Protein AF-A0A2G8KPZ7-F1 (afdb_monomer_lite)

pLDDT: mean 80.37, std 13.85, range [25.72, 92.62]

Radius of gyration: 23.21 Å; chains: 1; bounding box: 55×44×65 Å

Sequence (222 aa):
MFVSSLVLSRTLAGLSIFERATGAKLNPEKTKGLRLGSWRYRDLPFGASWSDQNIKINGIWFGYDAPCDVTWNERAEVFRADSKPLAPAGFRSWESHVINRFVSPILWYPARCIHSASRPGRLERAIFSFIWSGGTELVKRAVLYQKLEKGGLGVVHLGSKLTFLLFKQLFVAVTDPGLPCSYFVRFWGGLHLRRWVPALFSNREPHSILQTGGACHLLRSD

Foldseek 3Di:
DDPDLVNVVVVVVVVVVVCVVPVDDDDQAPDEAEQDDPRQPPDHPDSHHYDQAWDADPQFIDHDPPRLVVSLVVLLVVCLVVLVVVQPPVDLLVLLCCCVPPVVVVVLVVLLVDANPDDSCSNVVSSVCSSQVNDDDPDDVVQQCDDVVSVHSVRDPVRVVSVVSNVVNLVCLCPPLPDPCVQVSQQVVVVVCCVVCVVQHDPVDRSHFDPDPPDTDDDDDD

Secondary structure (DSSP, 8-state):
----HHHHHHHHHHHHHHHHHH-----TTT-EEE--GGGTT---SSSSEEESS-EEETTEEESSS-HHHHHHHHHHHHHHHHTSSS---S-HHHHHHHIIIIIHHHHHHHHHHS---S-THHHHHHHHHHHTTTS---S-HHHHTS-GGGTS-----HHHHHHHHHHHHHHHHHH-TTSHHHHHHHHHHHHHHTTT-TTT--TTS-S-----TT--------

Organism: Stichopus japonicus (NCBI:txid307972)

Structure (mmCIF, N/CA/C/O backbone):
data_AF-A0A2G8KPZ7-F1
#
_entry.id   AF-A0A2G8KPZ7-F1
#
loop_
_atom_site.group_PDB
_atom_site.id
_atom_site.type_symbol
_atom_site.label_atom_id
_atom_site.label_alt_id
_atom_site.label_comp_id
_atom_site.label_asym_id
_atom_site.label_entity_id
_atom_site.label_seq_id
_atom_site.pdbx_PDB_ins_code
_atom_site.Cartn_x
_atom_site.Cartn_y
_atom_site.Cartn_z
_atom_site.occupancy
_atom_site.B_iso_or_equiv
_atom_site.auth_seq_id
_atom_site.auth_comp_id
_atom_site.auth_asym_id
_atom_site.auth_atom_id
_atom_site.pdbx_PDB_model_num
ATOM 1 N N . MET A 1 1 ? 10.537 -13.847 -19.969 1.00 37.09 1 MET A N 1
ATOM 2 C CA . MET A 1 1 ? 11.046 -12.872 -20.957 1.00 37.09 1 MET A CA 1
ATOM 3 C C . MET A 1 1 ? 12.520 -12.655 -20.654 1.00 37.09 1 MET A C 1
ATOM 5 O O . MET A 1 1 ? 12.845 -12.078 -19.625 1.00 37.09 1 MET A O 1
ATOM 9 N N . PHE A 1 2 ? 13.401 -13.239 -21.463 1.00 33.41 2 PHE A N 1
ATOM 10 C CA . PHE A 1 2 ? 14.848 -13.120 -21.298 1.00 33.41 2 PHE A CA 1
ATOM 11 C C . PHE A 1 2 ? 15.279 -11.770 -21.879 1.00 33.41 2 PHE A C 1
ATOM 13 O O . PHE A 1 2 ? 15.360 -11.617 -23.095 1.00 33.41 2 PHE A O 1
ATOM 20 N N . VAL A 1 3 ? 15.499 -10.764 -21.033 1.00 48.75 3 VAL A N 1
ATOM 21 C CA . VAL A 1 3 ? 16.201 -9.550 -21.470 1.00 48.75 3 VAL A CA 1
ATOM 22 C C . VAL A 1 3 ? 17.626 -9.999 -21.779 1.00 48.75 3 VAL A C 1
ATOM 24 O O . VAL A 1 3 ? 18.321 -10.439 -20.880 1.00 48.75 3 VAL A O 1
ATOM 27 N N . SER A 1 4 ? 18.037 -10.008 -23.045 1.00 56.72 4 SER A N 1
ATOM 28 C CA . SER A 1 4 ? 19.422 -10.322 -23.420 1.00 56.72 4 SER A CA 1
ATOM 29 C C . SER A 1 4 ? 20.342 -9.157 -23.027 1.00 56.72 4 SER A C 1
ATOM 31 O O . SER A 1 4 ? 19.901 -8.006 -23.024 1.00 56.72 4 SER A O 1
ATOM 33 N N . SER A 1 5 ? 21.623 -9.414 -22.739 1.00 59.75 5 SER A N 1
ATOM 34 C CA . SER A 1 5 ? 22.645 -8.372 -22.496 1.00 59.75 5 SER A CA 1
ATOM 35 C C . SER A 1 5 ? 22.702 -7.319 -23.614 1.00 59.75 5 SER A C 1
ATOM 37 O O . SER A 1 5 ? 22.997 -6.154 -23.357 1.00 59.75 5 SER A O 1
ATOM 39 N N . LEU A 1 6 ? 22.316 -7.710 -24.834 1.00 62.22 6 LEU A N 1
ATOM 40 C CA . LEU A 1 6 ? 22.138 -6.849 -26.008 1.00 62.22 6 LEU A CA 1
ATOM 41 C C . LEU A 1 6 ? 21.014 -5.811 -25.875 1.00 62.22 6 LEU A C 1
ATOM 43 O O . LEU A 1 6 ? 21.110 -4.718 -26.427 1.00 62.22 6 LEU A O 1
ATOM 47 N N . VAL A 1 7 ? 19.923 -6.139 -25.181 1.00 69.25 7 VAL A N 1
ATOM 48 C CA . VAL A 1 7 ? 18.812 -5.196 -24.978 1.00 69.25 7 VAL A CA 1
ATOM 49 C C . VAL A 1 7 ? 19.236 -4.114 -23.994 1.00 69.25 7 VAL A C 1
ATOM 51 O O . VAL A 1 7 ? 18.972 -2.941 -24.237 1.00 69.25 7 VAL A O 1
ATOM 54 N N . LEU A 1 8 ? 19.952 -4.505 -22.935 1.00 69.62 8 LEU A N 1
ATOM 55 C CA . LEU A 1 8 ? 20.496 -3.571 -21.955 1.00 69.62 8 LEU A CA 1
ATOM 56 C C . LEU A 1 8 ? 21.517 -2.622 -22.598 1.00 69.62 8 LEU A C 1
ATOM 58 O O . LEU A 1 8 ? 21.441 -1.417 -22.396 1.00 69.62 8 LEU A O 1
ATOM 62 N N . SER A 1 9 ? 22.440 -3.121 -23.423 1.00 67.19 9 SER A N 1
ATOM 63 C CA . SER A 1 9 ? 23.405 -2.243 -24.100 1.00 67.19 9 SER A CA 1
ATOM 64 C C . SER A 1 9 ? 22.736 -1.270 -25.080 1.00 67.19 9 SER A C 1
ATOM 66 O O . SER A 1 9 ? 23.124 -0.103 -25.153 1.00 67.19 9 SER A O 1
ATOM 68 N N . ARG A 1 10 ? 21.687 -1.705 -25.789 1.00 73.94 10 ARG A N 1
ATOM 69 C CA . ARG A 1 10 ? 20.912 -0.847 -26.700 1.00 73.94 10 ARG A CA 1
ATOM 70 C C . ARG A 1 10 ? 20.125 0.246 -25.984 1.00 73.94 10 ARG A C 1
ATOM 72 O O . ARG A 1 10 ? 20.131 1.385 -26.447 1.00 73.94 10 ARG A O 1
ATOM 79 N N . THR A 1 11 ? 19.460 -0.062 -24.872 1.00 75.00 11 THR A N 1
ATOM 80 C CA . THR A 1 11 ? 18.747 0.965 -24.092 1.00 75.00 11 THR A CA 1
ATOM 81 C C . THR A 1 11 ? 19.714 1.994 -23.513 1.00 75.00 11 THR A C 1
ATOM 83 O O . THR A 1 11 ? 19.409 3.185 -23.511 1.00 75.00 11 THR A O 1
ATOM 86 N N . LEU A 1 12 ? 20.910 1.562 -23.107 1.00 72.56 12 LEU A N 1
ATOM 87 C CA . LEU A 1 12 ? 21.970 2.453 -22.629 1.00 72.56 12 LEU A CA 1
ATOM 88 C C . LEU A 1 12 ? 22.518 3.366 -23.736 1.00 72.56 12 LEU A C 1
ATOM 90 O O . LEU A 1 12 ? 22.733 4.552 -23.494 1.00 72.56 12 LEU A O 1
ATOM 94 N N . ALA A 1 13 ? 22.684 2.860 -24.961 1.00 75.62 13 ALA A N 1
ATOM 95 C CA . ALA A 1 13 ? 23.040 3.701 -26.106 1.00 75.62 13 ALA A CA 1
ATOM 96 C C . ALA A 1 13 ? 21.953 4.749 -26.418 1.00 75.62 13 ALA A C 1
ATOM 98 O O . ALA A 1 13 ? 22.262 5.869 -26.813 1.00 75.62 13 ALA A O 1
ATOM 99 N N . GLY A 1 14 ? 20.679 4.417 -26.191 1.00 80.88 14 GLY A N 1
ATOM 100 C CA . GLY A 1 14 ? 19.578 5.376 -26.300 1.00 80.88 14 GLY A CA 1
ATOM 101 C C . GLY A 1 14 ? 19.663 6.514 -25.277 1.00 80.88 14 GLY A C 1
ATOM 102 O O . GLY A 1 14 ? 19.358 7.658 -25.612 1.00 80.88 14 GLY A O 1
ATOM 103 N N . LEU A 1 15 ? 20.123 6.229 -24.054 1.00 81.94 15 LEU A N 1
ATOM 104 C CA . LEU A 1 15 ? 20.281 7.250 -23.014 1.00 81.94 15 LEU A CA 1
ATOM 105 C C . LEU A 1 15 ? 21.328 8.297 -23.393 1.00 81.94 15 LEU A C 1
ATOM 107 O O . LEU A 1 15 ? 21.055 9.480 -23.241 1.00 81.94 15 LEU A O 1
ATOM 111 N N . SER A 1 16 ? 22.475 7.906 -23.952 1.00 81.00 16 SER A N 1
ATOM 112 C CA . SER A 1 16 ? 23.505 8.881 -24.348 1.00 81.00 16 SER A CA 1
ATOM 113 C C . SER A 1 16 ? 23.037 9.802 -25.482 1.00 81.00 16 SER A C 1
ATOM 115 O O . SER A 1 16 ? 23.372 10.987 -25.511 1.00 81.00 16 SER A O 1
ATOM 117 N N . ILE A 1 17 ? 22.213 9.287 -26.400 1.00 85.56 17 ILE A N 1
ATOM 118 C CA . ILE A 1 17 ? 21.561 10.092 -27.442 1.00 85.56 17 ILE A CA 1
ATOM 119 C C . ILE A 1 17 ? 20.577 11.079 -26.805 1.00 85.56 17 ILE A C 1
ATOM 121 O O . ILE A 1 17 ? 20.571 12.256 -27.164 1.00 85.56 17 ILE A O 1
ATOM 125 N N . PHE A 1 18 ? 19.781 10.622 -25.836 1.00 86.12 18 PHE A N 1
ATOM 126 C CA . PHE A 1 18 ? 18.836 11.468 -25.110 1.00 86.12 18 PHE A CA 1
ATOM 127 C C . PHE A 1 18 ? 19.535 12.572 -24.305 1.00 86.12 18 PHE A C 1
ATOM 129 O O . PHE A 1 18 ? 19.107 13.725 -24.357 1.00 86.12 18 PHE A O 1
ATOM 136 N N . GLU A 1 19 ? 20.633 12.254 -23.616 1.00 89.62 19 GLU A N 1
ATOM 137 C CA . GLU A 1 19 ? 21.450 13.233 -22.887 1.00 89.62 19 GLU A CA 1
ATOM 138 C C . GLU A 1 19 ? 21.988 14.316 -23.829 1.00 89.62 19 GLU A C 1
ATOM 140 O O . GLU A 1 19 ? 21.875 15.507 -23.547 1.00 89.62 19 GLU A O 1
ATOM 145 N N . ARG A 1 20 ? 22.499 13.916 -25.001 1.00 88.00 20 ARG A N 1
ATOM 146 C CA . ARG A 1 20 ? 22.988 14.856 -26.022 1.00 88.00 20 ARG A CA 1
ATOM 147 C C . ARG A 1 20 ? 21.881 15.720 -26.620 1.00 88.00 20 ARG A C 1
ATOM 149 O O . ARG A 1 20 ? 22.127 16.884 -26.910 1.00 88.00 20 ARG A O 1
ATOM 156 N N . ALA A 1 21 ? 20.692 15.158 -26.827 1.00 92.12 21 ALA A N 1
ATOM 157 C CA . ALA A 1 21 ? 19.570 15.875 -27.428 1.00 92.12 21 ALA A CA 1
ATOM 158 C C . ALA A 1 21 ? 18.907 16.864 -26.456 1.00 92.12 21 ALA A C 1
ATOM 160 O O . ALA A 1 21 ? 18.448 17.920 -26.876 1.00 92.12 21 ALA A O 1
ATOM 161 N N . THR A 1 22 ? 18.844 16.524 -25.166 1.00 91.50 22 THR A N 1
ATOM 162 C CA . THR A 1 22 ? 18.133 17.320 -24.149 1.00 91.50 22 THR A CA 1
ATOM 163 C C . THR A 1 22 ? 19.048 18.194 -23.295 1.00 91.50 22 THR A C 1
ATOM 165 O O . THR A 1 22 ? 18.563 19.088 -22.606 1.00 91.50 22 THR A O 1
ATOM 168 N N . GLY A 1 23 ? 20.357 17.926 -23.291 1.00 89.88 23 GLY A N 1
ATOM 169 C CA . GLY A 1 23 ? 21.311 18.541 -22.365 1.00 89.88 23 GLY A CA 1
ATOM 170 C C . GLY A 1 23 ? 21.178 18.046 -20.918 1.00 89.88 23 GLY A C 1
ATOM 171 O O . GLY A 1 23 ? 21.908 18.514 -20.044 1.00 89.88 23 GLY A O 1
ATOM 172 N N . ALA A 1 24 ? 20.266 17.108 -20.636 1.00 88.38 24 ALA A N 1
ATOM 173 C CA . ALA A 1 24 ? 20.144 16.484 -19.325 1.00 88.38 24 ALA A CA 1
ATOM 174 C C . ALA A 1 24 ? 21.263 15.454 -19.123 1.00 88.38 24 ALA A C 1
ATOM 176 O O . ALA A 1 24 ? 21.639 14.750 -20.054 1.00 88.38 24 ALA A O 1
ATOM 177 N N . LYS A 1 25 ? 21.772 15.335 -17.893 1.00 85.88 25 LYS A N 1
ATOM 178 C CA . LYS A 1 25 ? 22.791 14.343 -17.530 1.00 85.88 25 LYS A CA 1
ATOM 179 C C . LYS A 1 25 ? 22.266 13.421 -16.443 1.00 85.88 25 LYS A C 1
ATOM 181 O O . LYS A 1 25 ? 21.714 13.881 -15.438 1.00 85.88 25 LYS A O 1
ATOM 186 N N . LEU A 1 26 ? 22.456 12.123 -16.627 1.00 82.44 26 LEU A N 1
ATOM 187 C CA . LEU A 1 26 ? 22.108 11.123 -15.637 1.00 82.44 26 LEU A CA 1
ATOM 188 C C . LEU A 1 26 ? 23.002 11.278 -14.402 1.00 82.44 26 LEU A C 1
ATOM 190 O O . LEU A 1 26 ? 24.223 11.395 -14.498 1.00 82.44 26 LEU A O 1
ATOM 194 N N . ASN A 1 27 ? 22.382 11.283 -13.223 1.00 85.44 27 ASN A N 1
ATOM 195 C CA . ASN A 1 27 ? 23.106 11.316 -11.960 1.00 85.44 27 ASN A CA 1
ATOM 196 C C . ASN A 1 27 ? 23.431 9.868 -11.537 1.00 85.44 27 ASN A C 1
ATOM 198 O O . ASN A 1 27 ? 22.509 9.149 -11.130 1.00 85.44 27 ASN A O 1
ATOM 202 N N . PRO A 1 28 ? 24.699 9.424 -11.611 1.00 77.50 28 PRO A N 1
ATOM 203 C CA . PRO A 1 28 ? 25.069 8.042 -11.311 1.00 77.50 28 PRO A CA 1
ATOM 204 C C . PRO A 1 28 ? 24.868 7.681 -9.834 1.00 77.50 28 PRO A C 1
ATOM 206 O O . PRO A 1 28 ? 24.538 6.539 -9.534 1.00 77.50 28 PRO A O 1
ATOM 209 N N . GLU A 1 29 ? 24.974 8.645 -8.914 1.00 79.94 29 GLU A N 1
ATOM 210 C CA . GLU A 1 29 ? 24.766 8.411 -7.478 1.00 79.94 29 GLU A CA 1
ATOM 211 C C . GLU A 1 29 ? 23.297 8.113 -7.155 1.00 79.94 29 GLU A C 1
ATOM 213 O O . GLU A 1 29 ? 22.981 7.266 -6.317 1.00 79.94 29 GLU A O 1
ATOM 218 N N . LYS A 1 30 ? 22.377 8.802 -7.845 1.00 82.00 30 LYS A N 1
ATOM 219 C CA . LYS A 1 30 ? 20.930 8.565 -7.716 1.00 82.00 30 LYS A CA 1
ATOM 220 C C . LYS A 1 30 ? 20.460 7.363 -8.532 1.00 82.00 30 LYS A C 1
ATOM 222 O O . LYS A 1 30 ? 19.403 6.806 -8.237 1.00 82.00 30 LYS A O 1
ATOM 227 N N . THR A 1 31 ? 21.220 6.972 -9.551 1.00 84.31 31 THR A N 1
ATOM 228 C CA . THR A 1 31 ? 20.852 5.872 -10.439 1.00 84.31 31 THR A CA 1
ATOM 229 C C . THR A 1 31 ? 21.255 4.548 -9.814 1.00 84.31 31 THR A C 1
ATOM 231 O O . THR A 1 31 ? 22.434 4.200 -9.721 1.00 84.31 31 THR A O 1
ATOM 234 N N . LYS A 1 32 ? 20.239 3.800 -9.384 1.00 84.38 32 LYS A N 1
ATOM 235 C CA . LYS A 1 32 ? 20.396 2.462 -8.823 1.00 84.38 32 LYS A CA 1
ATOM 236 C C . LYS A 1 32 ? 19.695 1.442 -9.704 1.00 84.38 32 LYS A C 1
ATOM 238 O O . LYS A 1 32 ? 18.545 1.647 -10.090 1.00 84.38 32 LYS A O 1
ATOM 243 N N . GLY A 1 33 ? 20.376 0.346 -10.002 1.00 86.50 33 GLY A N 1
ATOM 244 C CA . GLY A 1 33 ? 19.799 -0.798 -10.699 1.00 86.50 33 GLY A CA 1
ATOM 245 C C . GLY A 1 33 ? 19.483 -1.927 -9.724 1.00 86.50 33 GLY A C 1
ATOM 246 O O . GLY A 1 33 ? 20.258 -2.179 -8.806 1.00 86.50 33 GLY A O 1
ATOM 247 N N . LEU A 1 34 ? 18.364 -2.624 -9.916 1.00 89.19 34 LEU A N 1
ATOM 248 C CA . LEU A 1 34 ? 18.036 -3.840 -9.167 1.00 89.19 34 LEU A CA 1
ATOM 249 C C . LEU A 1 34 ? 18.304 -5.064 -10.040 1.00 89.19 34 LEU A C 1
ATOM 251 O O . LEU A 1 34 ? 17.729 -5.193 -11.123 1.00 89.19 34 LEU A O 1
ATOM 255 N N . ARG A 1 35 ? 19.151 -5.975 -9.561 1.00 87.19 35 ARG A N 1
ATOM 256 C CA . ARG A 1 35 ? 19.441 -7.236 -10.252 1.00 87.19 35 ARG A CA 1
ATOM 257 C C . ARG A 1 35 ? 18.333 -8.252 -9.971 1.00 87.19 35 ARG A C 1
ATOM 259 O O . ARG A 1 35 ? 18.147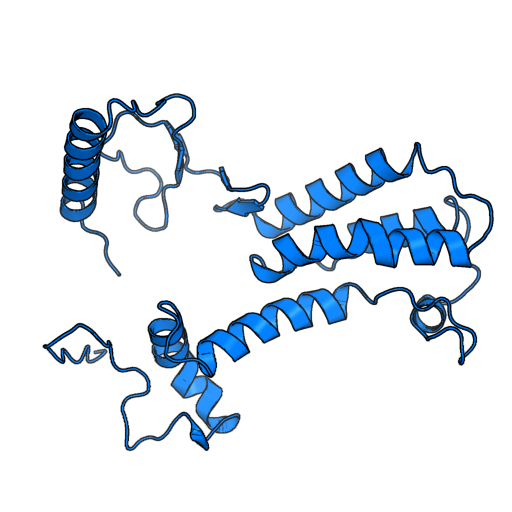 -8.666 -8.831 1.00 87.19 35 ARG A O 1
ATOM 266 N N . LEU A 1 36 ? 17.592 -8.672 -10.998 1.00 87.06 36 LEU A N 1
ATOM 267 C CA . LEU A 1 36 ? 16.445 -9.584 -10.868 1.00 87.06 36 LEU A CA 1
ATOM 268 C C . LEU A 1 36 ? 16.727 -10.989 -11.435 1.00 87.06 36 LEU A C 1
ATOM 270 O O . LEU A 1 36 ? 17.319 -11.139 -12.501 1.00 87.06 36 LEU A O 1
ATOM 274 N N . GLY A 1 37 ? 16.262 -12.033 -10.744 1.00 85.75 37 GLY A N 1
ATOM 275 C CA . GLY A 1 37 ? 16.345 -13.425 -11.194 1.00 85.75 37 GLY A CA 1
ATOM 276 C C . GLY A 1 37 ? 17.783 -13.922 -11.370 1.00 85.75 37 GLY A C 1
ATOM 277 O O . GLY A 1 37 ? 18.629 -13.733 -10.502 1.00 85.75 37 GLY A O 1
ATOM 278 N N . SER A 1 38 ? 18.074 -14.545 -12.515 1.00 84.06 38 SER A N 1
ATOM 279 C CA . SER A 1 38 ? 19.399 -15.105 -12.837 1.00 84.06 38 SER A CA 1
ATOM 280 C C . SER A 1 38 ? 20.511 -14.062 -13.010 1.00 84.06 38 SER A C 1
ATOM 282 O O . SER A 1 38 ? 21.672 -14.432 -13.189 1.00 84.06 38 SER A O 1
ATOM 284 N N . TRP A 1 39 ? 20.157 -12.774 -12.977 1.00 82.38 39 TRP A N 1
ATOM 285 C CA . TRP A 1 39 ? 21.068 -11.634 -13.074 1.00 82.38 39 TRP A CA 1
ATOM 286 C C . TRP A 1 39 ? 21.562 -11.181 -11.701 1.00 82.38 39 TRP A C 1
ATOM 288 O O . TRP A 1 39 ? 22.462 -10.346 -11.618 1.00 82.38 39 TRP A O 1
ATOM 298 N N . ARG A 1 40 ? 20.987 -11.729 -10.624 1.00 84.19 40 ARG A N 1
ATOM 299 C CA . ARG A 1 40 ? 21.492 -11.542 -9.266 1.00 84.19 40 ARG A CA 1
ATOM 300 C C . ARG A 1 40 ? 22.945 -12.003 -9.204 1.00 84.19 40 ARG A C 1
ATOM 302 O O . ARG A 1 40 ? 23.279 -13.045 -9.768 1.00 84.19 40 ARG A O 1
ATOM 309 N N . TYR A 1 41 ? 23.790 -11.213 -8.551 1.00 83.56 41 TYR A N 1
ATOM 310 C CA . TYR A 1 41 ? 25.230 -11.468 -8.422 1.00 83.56 41 TYR A CA 1
ATOM 311 C C . TYR A 1 41 ? 26.035 -11.455 -9.736 1.00 83.56 41 TYR A C 1
ATOM 313 O O . TYR A 1 41 ? 27.207 -11.823 -9.724 1.00 83.56 41 TYR A O 1
ATOM 321 N N . ARG A 1 42 ? 25.448 -11.039 -10.868 1.00 83.00 42 ARG A N 1
ATOM 322 C CA . ARG A 1 42 ? 26.189 -10.862 -12.126 1.00 83.00 42 ARG A CA 1
ATOM 323 C C . ARG A 1 42 ? 26.636 -9.425 -12.297 1.00 83.00 42 ARG A C 1
ATOM 325 O O . ARG A 1 42 ? 25.871 -8.497 -12.035 1.00 83.00 42 ARG A O 1
ATOM 332 N N . ASP A 1 43 ? 27.826 -9.247 -12.850 1.00 80.25 43 ASP A N 1
ATOM 333 C CA . ASP A 1 43 ? 28.259 -7.937 -13.306 1.00 80.25 43 ASP A CA 1
ATOM 334 C C . ASP A 1 43 ? 27.467 -7.521 -14.538 1.00 80.25 43 ASP A C 1
ATOM 336 O O . ASP A 1 43 ? 27.325 -8.267 -15.510 1.00 80.25 43 ASP A O 1
ATOM 340 N N . LEU A 1 44 ? 26.894 -6.323 -14.456 1.00 77.56 44 LEU A N 1
ATOM 341 C CA . LEU A 1 44 ? 26.051 -5.765 -15.496 1.00 77.56 44 LEU A CA 1
ATOM 342 C C . LEU A 1 44 ? 26.756 -4.574 -16.129 1.00 77.56 44 LEU A C 1
ATOM 344 O O . LEU A 1 44 ? 27.339 -3.758 -15.411 1.00 77.56 44 LEU A O 1
ATOM 348 N N . PRO A 1 45 ? 26.699 -4.452 -17.465 1.00 67.31 45 PRO A N 1
ATOM 349 C CA . PRO A 1 45 ? 27.294 -3.321 -18.149 1.00 67.31 45 PRO A CA 1
ATOM 350 C C . PRO A 1 45 ? 26.513 -2.06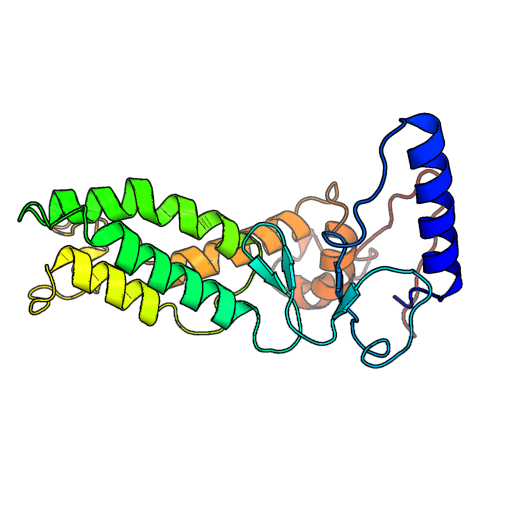2 -17.766 1.00 67.31 45 PRO A C 1
ATOM 352 O O . PRO A 1 45 ? 25.338 -1.986 -18.108 1.00 67.31 45 PRO A O 1
ATOM 355 N N . PHE A 1 46 ? 27.144 -1.141 -17.017 1.00 68.31 46 PHE A N 1
ATOM 356 C CA . PHE A 1 46 ? 26.787 0.275 -16.780 1.00 68.31 46 PHE A CA 1
ATOM 357 C C . PHE A 1 46 ? 27.394 0.750 -15.447 1.00 68.31 46 PHE A C 1
ATOM 359 O O . PHE A 1 46 ? 27.315 0.032 -14.454 1.00 68.31 46 PHE A O 1
ATOM 366 N N . GLY A 1 47 ? 27.929 1.976 -15.396 1.00 66.88 47 GLY A N 1
ATOM 367 C CA . GLY A 1 47 ? 28.516 2.585 -14.189 1.00 66.88 47 GLY A CA 1
ATOM 368 C C . GLY A 1 47 ? 27.508 3.014 -13.110 1.00 66.88 47 GLY A C 1
ATOM 369 O O . GLY A 1 47 ? 27.796 3.932 -12.348 1.00 66.88 47 GLY A O 1
ATOM 370 N N . ALA A 1 48 ? 26.318 2.408 -13.064 1.00 73.50 48 ALA A N 1
ATOM 371 C CA . ALA A 1 48 ? 25.371 2.623 -11.973 1.00 73.50 48 ALA A CA 1
ATOM 372 C C . ALA A 1 48 ? 25.658 1.713 -10.786 1.00 73.50 48 ALA A C 1
ATOM 374 O O . ALA A 1 48 ? 26.239 0.634 -10.911 1.00 73.50 48 ALA A O 1
ATOM 375 N N . SER A 1 49 ? 25.153 2.128 -9.627 1.00 81.38 49 SER A N 1
ATOM 376 C CA . SER A 1 49 ? 25.148 1.279 -8.442 1.00 81.38 49 SER A CA 1
ATOM 377 C C . SER A 1 49 ? 24.108 0.162 -8.597 1.00 81.38 49 SER A C 1
ATOM 379 O O . SER A 1 49 ? 22.898 0.392 -8.585 1.00 81.38 49 SER A O 1
ATOM 381 N N . TRP A 1 50 ? 24.575 -1.070 -8.786 1.00 85.25 50 TRP A N 1
ATOM 382 C CA . TRP A 1 50 ? 23.711 -2.247 -8.855 1.00 85.25 50 TRP A CA 1
ATOM 383 C C . TRP A 1 50 ? 23.514 -2.845 -7.462 1.00 85.25 50 TRP A C 1
ATOM 385 O O . TRP A 1 50 ? 24.478 -3.080 -6.739 1.00 85.25 50 TRP A O 1
ATOM 395 N N . SER A 1 51 ? 22.260 -3.095 -7.094 1.00 85.69 51 SER A N 1
ATOM 396 C CA . SER A 1 51 ? 21.864 -3.680 -5.816 1.00 85.69 51 SER A CA 1
ATOM 397 C C . SER A 1 51 ? 21.323 -5.096 -6.010 1.00 85.69 51 SER A C 1
ATOM 399 O O . SER A 1 51 ? 20.489 -5.342 -6.887 1.00 85.69 51 SER A O 1
ATOM 401 N N . ASP A 1 52 ? 21.770 -6.006 -5.144 1.00 87.69 52 ASP A N 1
ATOM 402 C CA . ASP A 1 52 ? 21.225 -7.360 -4.961 1.00 87.69 52 ASP A CA 1
ATOM 403 C C . ASP A 1 52 ? 20.260 -7.449 -3.752 1.00 87.69 52 ASP A C 1
ATOM 405 O O . ASP A 1 52 ? 19.818 -8.542 -3.377 1.00 87.69 52 ASP A O 1
ATOM 409 N N . GLN A 1 53 ? 19.947 -6.292 -3.157 1.00 89.00 53 GLN A N 1
ATOM 410 C CA . GLN A 1 53 ? 19.032 -6.071 -2.031 1.00 89.00 53 GLN A CA 1
ATOM 411 C C . GLN A 1 53 ? 17.827 -5.226 -2.468 1.00 89.00 53 GLN A C 1
ATOM 413 O O . GLN A 1 53 ? 17.747 -4.771 -3.613 1.00 89.00 53 GLN A O 1
ATOM 418 N N . ASN A 1 54 ? 16.901 -4.964 -1.546 1.00 90.69 54 ASN A N 1
ATOM 419 C CA . ASN A 1 54 ? 15.765 -4.088 -1.818 1.00 90.69 54 ASN A CA 1
ATOM 420 C C . ASN A 1 54 ? 16.185 -2.668 -2.251 1.00 90.69 54 ASN A C 1
ATOM 422 O O . ASN A 1 54 ? 17.078 -2.051 -1.674 1.00 90.69 54 ASN A O 1
ATOM 426 N N . ILE A 1 55 ? 15.469 -2.113 -3.229 1.00 91.25 55 ILE A N 1
ATOM 427 C CA . ILE A 1 55 ? 15.551 -0.708 -3.638 1.00 91.25 55 ILE A CA 1
ATOM 428 C C . ILE A 1 55 ? 14.207 -0.015 -3.429 1.00 91.25 55 ILE A C 1
ATOM 430 O O . ILE A 1 55 ? 13.150 -0.642 -3.510 1.00 91.25 55 ILE A O 1
ATOM 434 N N . LYS A 1 56 ? 14.242 1.292 -3.173 1.00 91.25 56 LYS A N 1
ATOM 435 C CA . LYS A 1 56 ? 13.044 2.106 -2.956 1.00 91.25 56 LYS A CA 1
ATOM 436 C C . LYS A 1 56 ? 12.727 2.916 -4.208 1.00 91.25 56 LYS A C 1
ATOM 438 O O . LYS A 1 56 ? 13.527 3.750 -4.619 1.00 91.25 56 LYS A O 1
ATOM 443 N N . ILE A 1 57 ? 11.549 2.694 -4.785 1.00 91.06 57 ILE A N 1
ATOM 444 C CA . ILE A 1 57 ? 11.042 3.417 -5.957 1.00 91.06 57 ILE A CA 1
ATOM 445 C C . ILE A 1 57 ? 9.730 4.089 -5.555 1.00 91.06 57 ILE A C 1
ATOM 447 O O . ILE A 1 57 ? 8.802 3.422 -5.100 1.00 91.06 57 ILE A O 1
ATOM 451 N N . ASN A 1 58 ? 9.652 5.417 -5.676 1.00 89.00 58 ASN A N 1
ATOM 452 C CA . ASN A 1 58 ? 8.468 6.220 -5.328 1.00 89.00 58 ASN A CA 1
ATOM 453 C C . ASN A 1 58 ? 7.863 5.884 -3.948 1.00 89.00 58 ASN A C 1
ATOM 455 O O . ASN A 1 58 ? 6.645 5.846 -3.771 1.00 89.00 58 ASN A O 1
ATOM 459 N N . GLY A 1 59 ? 8.718 5.609 -2.958 1.00 87.56 59 GLY A N 1
ATOM 460 C CA . GLY A 1 59 ? 8.289 5.307 -1.591 1.00 87.56 59 GLY A CA 1
ATOM 461 C C . GLY A 1 59 ? 7.768 3.883 -1.359 1.00 87.56 59 GLY A C 1
ATOM 462 O O . GLY A 1 59 ? 7.125 3.656 -0.331 1.00 87.56 59 GLY A O 1
ATOM 463 N N . ILE A 1 60 ? 8.023 2.957 -2.285 1.00 91.00 60 ILE A N 1
ATOM 464 C CA . ILE A 1 60 ? 7.704 1.526 -2.187 1.00 91.00 60 ILE A CA 1
ATOM 465 C C . ILE A 1 60 ? 8.996 0.733 -2.384 1.00 91.00 60 ILE A C 1
ATOM 467 O O . ILE A 1 60 ? 9.803 1.069 -3.253 1.00 91.00 60 ILE A O 1
ATOM 471 N N . TRP A 1 61 ? 9.208 -0.297 -1.571 1.00 91.56 61 TRP A N 1
ATOM 472 C CA . TRP A 1 61 ? 10.362 -1.179 -1.709 1.00 91.56 61 TRP A CA 1
ATOM 473 C C . TRP A 1 61 ? 10.102 -2.288 -2.726 1.00 91.56 61 TRP A C 1
ATOM 475 O O . TRP A 1 61 ? 8.992 -2.810 -2.818 1.00 91.56 61 TRP A O 1
ATOM 485 N N . PHE A 1 62 ? 11.147 -2.661 -3.461 1.00 90.88 62 PHE A N 1
ATOM 486 C CA . PHE A 1 62 ? 11.169 -3.742 -4.447 1.00 90.88 62 PHE A CA 1
ATOM 487 C C . PHE A 1 62 ? 12.475 -4.525 -4.311 1.00 90.88 62 PHE A C 1
ATOM 489 O O . PHE A 1 62 ? 13.523 -3.910 -4.137 1.00 90.88 62 PHE A O 1
ATOM 496 N N . GLY A 1 63 ? 12.439 -5.855 -4.411 1.00 90.25 63 GLY A N 1
ATOM 497 C CA . GLY A 1 63 ? 13.632 -6.697 -4.281 1.00 90.25 63 GLY A CA 1
ATOM 498 C C . GLY A 1 63 ? 13.345 -8.051 -3.642 1.00 90.25 63 GLY A C 1
ATOM 499 O O . GLY A 1 63 ? 12.233 -8.568 -3.753 1.00 90.25 63 GLY A O 1
ATOM 500 N N . TYR A 1 64 ? 14.361 -8.626 -3.001 1.00 86.62 64 TYR A N 1
ATOM 501 C CA . TYR A 1 64 ? 14.321 -9.984 -2.450 1.00 86.62 64 TYR A CA 1
ATOM 502 C C . TYR A 1 64 ? 13.988 -10.040 -0.955 1.00 86.62 64 TYR A C 1
ATOM 504 O O . TYR A 1 64 ? 13.389 -11.014 -0.505 1.00 86.62 64 TYR A O 1
ATOM 512 N N . ASP A 1 65 ? 14.324 -9.005 -0.185 1.00 85.81 65 ASP A N 1
ATOM 513 C CA . ASP A 1 65 ? 14.303 -9.033 1.282 1.00 85.81 65 ASP A CA 1
ATOM 514 C C . ASP A 1 65 ? 12.926 -8.614 1.820 1.00 85.81 65 ASP A C 1
ATOM 516 O O . ASP A 1 65 ? 12.780 -7.581 2.472 1.00 85.81 65 ASP A O 1
ATOM 520 N N . ALA A 1 66 ? 11.883 -9.371 1.465 1.00 86.75 66 ALA A N 1
ATOM 521 C CA . ALA A 1 66 ? 10.490 -9.113 1.857 1.00 86.75 66 ALA A CA 1
ATOM 522 C C . ALA A 1 66 ? 10.039 -7.642 1.639 1.00 86.75 66 ALA A C 1
ATOM 524 O O . ALA A 1 66 ? 9.574 -6.974 2.570 1.00 86.75 66 ALA A O 1
ATOM 525 N N . PRO A 1 67 ? 10.130 -7.109 0.404 1.00 87.94 67 PRO A N 1
ATOM 526 C CA . PRO A 1 67 ? 9.892 -5.689 0.108 1.00 87.94 67 PRO A CA 1
ATOM 527 C C . PRO A 1 67 ? 8.510 -5.176 0.546 1.00 87.94 67 PRO A C 1
ATOM 529 O O . PRO A 1 67 ? 8.355 -4.016 0.941 1.00 87.94 67 PRO A O 1
ATOM 532 N N . CYS A 1 68 ? 7.497 -6.045 0.507 1.00 87.62 68 CYS A N 1
ATOM 533 C CA . CYS A 1 68 ? 6.150 -5.707 0.954 1.00 87.62 68 CYS A CA 1
ATOM 534 C C . CYS A 1 68 ? 6.131 -5.388 2.454 1.00 87.62 68 CYS A C 1
ATOM 536 O O . CYS A 1 68 ? 5.617 -4.344 2.854 1.00 87.62 68 CYS A O 1
ATOM 538 N N . ASP A 1 69 ? 6.734 -6.248 3.275 1.00 87.88 69 ASP A N 1
ATOM 539 C CA . ASP A 1 69 ? 6.735 -6.098 4.730 1.00 87.88 69 ASP A CA 1
ATOM 540 C C . ASP A 1 69 ? 7.545 -4.881 5.162 1.00 87.88 69 ASP A C 1
ATOM 542 O O . ASP A 1 69 ? 7.095 -4.120 6.018 1.00 87.88 69 ASP A O 1
ATOM 546 N N . VAL A 1 70 ? 8.698 -4.642 4.529 1.00 89.25 70 VAL A N 1
ATOM 547 C CA . VAL A 1 70 ? 9.505 -3.436 4.771 1.00 89.25 70 VAL A CA 1
ATOM 548 C C . VAL A 1 70 ? 8.687 -2.179 4.470 1.00 89.25 70 VAL A C 1
ATOM 550 O O . VAL A 1 70 ? 8.610 -1.280 5.306 1.00 89.25 70 VAL A O 1
ATOM 553 N N . THR A 1 71 ? 7.993 -2.144 3.327 1.00 90.75 71 THR A N 1
ATOM 554 C CA . THR A 1 71 ? 7.148 -0.999 2.955 1.00 90.75 71 THR A CA 1
ATOM 555 C C . THR A 1 71 ? 6.040 -0.760 3.978 1.00 90.75 71 THR A C 1
ATOM 557 O O . THR A 1 71 ? 5.872 0.365 4.446 1.00 90.75 71 THR A O 1
ATOM 560 N N . TRP A 1 72 ? 5.283 -1.792 4.355 1.00 88.50 72 TRP A N 1
ATOM 561 C CA . TRP A 1 72 ? 4.173 -1.635 5.300 1.00 88.50 72 TRP A CA 1
ATOM 562 C C . TRP A 1 72 ? 4.641 -1.312 6.722 1.00 88.50 72 TRP A C 1
ATOM 564 O O . TRP A 1 72 ? 3.980 -0.535 7.415 1.00 88.50 72 TRP A O 1
ATOM 574 N N . ASN A 1 73 ? 5.790 -1.843 7.146 1.00 88.94 73 ASN A N 1
ATOM 575 C CA . ASN A 1 73 ? 6.401 -1.497 8.426 1.00 88.94 73 ASN A CA 1
ATOM 576 C C . ASN A 1 73 ? 6.846 -0.034 8.461 1.00 88.94 73 ASN A C 1
ATOM 578 O O . ASN A 1 73 ? 6.489 0.666 9.405 1.00 88.94 73 ASN A O 1
ATOM 582 N N . GLU A 1 74 ? 7.532 0.458 7.425 1.00 90.00 74 GLU A N 1
ATOM 583 C CA . GLU A 1 74 ? 7.889 1.879 7.337 1.00 90.00 74 GLU A CA 1
ATOM 584 C C . GLU A 1 74 ? 6.651 2.777 7.403 1.00 90.00 74 GLU A C 1
ATOM 586 O O . GLU A 1 74 ? 6.651 3.777 8.117 1.00 90.00 74 GLU A O 1
ATOM 591 N N . ARG A 1 75 ? 5.562 2.409 6.714 1.00 89.12 75 ARG A N 1
ATOM 592 C CA . ARG A 1 75 ? 4.306 3.175 6.771 1.00 89.12 75 ARG A CA 1
ATOM 593 C C . ARG A 1 75 ? 3.685 3.175 8.165 1.00 89.12 75 ARG A C 1
ATOM 595 O O . ARG A 1 75 ? 3.143 4.198 8.573 1.00 89.12 75 ARG A O 1
ATOM 602 N N . ALA A 1 76 ? 3.767 2.063 8.893 1.00 88.69 76 ALA A N 1
ATOM 603 C CA . ALA A 1 76 ? 3.292 1.994 10.270 1.00 88.69 76 ALA A CA 1
ATOM 604 C C . ALA A 1 76 ? 4.126 2.876 11.212 1.00 88.69 76 ALA A C 1
ATOM 606 O O . ALA A 1 76 ? 3.547 3.539 12.070 1.00 88.69 76 ALA A O 1
ATOM 607 N N . GLU A 1 77 ? 5.452 2.917 11.049 1.00 89.19 77 GLU A N 1
ATOM 608 C CA . GLU A 1 77 ? 6.314 3.778 11.872 1.00 89.19 77 GLU A CA 1
ATOM 609 C C . GLU A 1 77 ? 6.125 5.265 11.551 1.00 89.19 77 GLU A C 1
ATOM 611 O O . GLU A 1 77 ? 5.986 6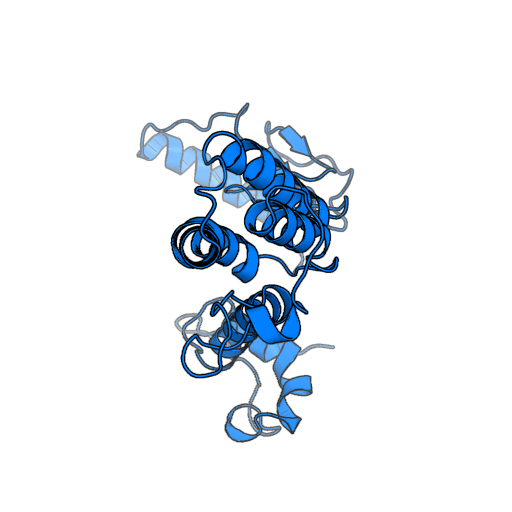.065 12.474 1.00 89.19 77 GLU A O 1
ATOM 616 N N . VAL A 1 78 ? 6.028 5.632 10.266 1.00 88.94 78 VAL A N 1
ATOM 617 C CA . VAL A 1 78 ? 5.709 7.010 9.851 1.00 88.94 78 VAL A CA 1
ATOM 618 C C . VAL A 1 78 ? 4.365 7.437 10.429 1.00 88.94 78 VAL A C 1
ATOM 620 O O . VAL A 1 78 ? 4.279 8.488 11.050 1.00 88.94 78 VAL A O 1
ATOM 623 N N . PHE A 1 79 ? 3.337 6.588 10.329 1.00 88.56 79 PHE A N 1
ATOM 624 C CA . PHE A 1 79 ? 2.040 6.891 10.928 1.00 88.56 79 PHE A CA 1
ATOM 625 C C . PHE A 1 79 ? 2.143 7.122 12.440 1.00 88.56 79 PHE A C 1
ATOM 627 O O . PHE A 1 79 ? 1.593 8.098 12.931 1.00 88.56 79 PHE A O 1
ATOM 634 N N . ARG A 1 80 ? 2.873 6.275 13.180 1.00 86.19 80 ARG A N 1
ATOM 635 C CA . ARG A 1 80 ? 3.072 6.472 14.627 1.00 86.19 80 ARG A CA 1
ATOM 636 C C . ARG A 1 80 ? 3.818 7.759 14.955 1.00 86.19 80 ARG A C 1
ATOM 638 O O . ARG A 1 80 ? 3.566 8.338 16.007 1.00 86.19 80 ARG A O 1
ATOM 645 N N . ALA A 1 81 ? 4.770 8.168 14.121 1.00 86.56 81 ALA A N 1
ATOM 646 C CA . ALA A 1 81 ? 5.496 9.417 14.306 1.00 86.56 81 ALA A CA 1
ATOM 647 C C . ALA A 1 81 ? 4.580 10.620 14.041 1.00 86.56 81 ALA A C 1
ATOM 649 O O . ALA A 1 81 ? 4.445 11.480 14.910 1.00 86.56 81 ALA A O 1
ATOM 650 N N . ASP A 1 82 ? 3.880 10.617 12.907 1.00 85.06 82 ASP A N 1
ATOM 651 C CA . ASP A 1 82 ? 3.005 11.705 12.454 1.00 85.06 82 ASP A CA 1
ATOM 652 C C . ASP A 1 82 ? 1.711 11.811 13.272 1.00 85.06 82 ASP A C 1
ATOM 654 O O . ASP A 1 82 ? 1.087 12.870 13.328 1.00 85.06 82 ASP A O 1
ATOM 658 N N . SER A 1 83 ? 1.295 10.730 13.935 1.00 80.38 83 SER A N 1
ATOM 659 C CA . SER A 1 83 ? 0.127 10.735 14.814 1.00 80.38 83 SER A CA 1
ATOM 660 C C . SER A 1 83 ? 0.413 11.327 16.197 1.00 80.38 83 SER A C 1
ATOM 662 O O . SER A 1 83 ? -0.531 11.677 16.896 1.00 80.38 83 SER A O 1
ATOM 664 N N . LYS A 1 84 ? 1.682 11.430 16.626 1.00 76.44 84 LYS A N 1
ATOM 665 C CA . LYS A 1 84 ? 2.040 11.976 17.954 1.00 76.44 84 LYS A CA 1
ATOM 666 C C . LYS A 1 84 ? 1.674 13.458 18.127 1.00 76.44 84 LYS A C 1
ATOM 668 O O . LYS A 1 84 ? 1.114 13.780 19.171 1.00 76.44 84 LYS A O 1
ATOM 673 N N . PRO A 1 85 ? 1.953 14.358 17.160 1.00 78.12 85 PRO A N 1
ATOM 674 C CA . PRO A 1 85 ? 1.544 15.761 17.250 1.00 78.12 85 PRO A CA 1
ATOM 675 C C . PRO A 1 85 ? 0.024 15.934 17.214 1.00 78.12 85 PRO A C 1
ATOM 677 O O . PRO A 1 85 ? -0.506 16.887 17.773 1.00 78.12 85 PRO A O 1
ATOM 680 N N . LEU A 1 86 ? -0.681 14.997 16.574 1.00 72.44 86 LEU A N 1
ATOM 681 C CA . LEU A 1 86 ? -2.139 14.939 16.517 1.00 72.44 86 LEU A CA 1
ATOM 682 C C . LEU A 1 86 ? -2.697 14.311 17.797 1.00 72.44 86 LEU A C 1
ATOM 684 O O . LEU A 1 86 ? -3.457 13.346 17.723 1.00 72.44 86 LEU A O 1
ATOM 688 N N . ALA A 1 87 ? -2.282 14.823 18.960 1.00 65.38 87 ALA A N 1
ATOM 689 C CA . ALA A 1 87 ? -2.731 14.323 20.253 1.00 65.38 87 ALA A CA 1
ATOM 690 C C . ALA A 1 87 ? -4.255 14.090 20.220 1.00 65.38 87 ALA A C 1
ATOM 692 O O . ALA A 1 87 ? -4.979 14.956 19.714 1.00 65.38 87 ALA A O 1
ATOM 693 N N . PRO A 1 88 ? -4.748 12.927 20.691 1.00 66.81 88 PRO A N 1
ATOM 694 C CA . PRO A 1 88 ? -6.165 12.606 20.607 1.00 66.81 88 PRO A CA 1
ATOM 695 C C . PRO A 1 88 ? -6.979 13.746 21.213 1.00 66.81 88 PRO A C 1
ATOM 697 O O . PRO A 1 88 ? -6.746 14.127 22.359 1.00 66.81 88 PRO A O 1
ATOM 700 N N . ALA A 1 89 ? -7.929 14.279 20.447 1.00 67.81 89 ALA A N 1
ATOM 701 C CA . ALA A 1 89 ? -8.780 15.384 20.884 1.00 67.81 89 ALA A CA 1
ATOM 702 C C . ALA A 1 89 ? -9.741 14.956 22.012 1.00 67.81 89 ALA A C 1
ATOM 704 O O . ALA A 1 89 ? -10.488 15.775 22.540 1.00 67.81 89 ALA A O 1
ATOM 705 N N . GLY A 1 90 ? -9.743 13.663 22.359 1.00 70.38 90 GLY A N 1
ATOM 706 C CA . GLY A 1 90 ? -10.627 13.053 23.346 1.00 70.38 90 GLY A CA 1
ATOM 707 C C . GLY A 1 90 ? -11.972 12.647 22.747 1.00 70.38 90 GLY A C 1
ATOM 708 O O . GLY A 1 90 ? -12.829 12.136 23.466 1.00 70.38 90 GLY A O 1
ATOM 709 N N . PHE A 1 91 ? -12.158 12.832 21.436 1.00 79.75 91 PHE A N 1
ATOM 710 C CA . PHE A 1 91 ? -13.420 12.594 20.751 1.00 79.75 91 PHE A CA 1
ATOM 711 C C . PHE A 1 91 ? -13.265 11.542 19.652 1.00 79.75 91 PHE A C 1
ATOM 713 O O . PHE A 1 91 ? -12.802 11.818 18.544 1.00 79.75 91 PHE A O 1
ATOM 720 N N . ARG A 1 92 ? -13.758 10.331 19.938 1.00 83.50 92 ARG A N 1
ATOM 721 C CA . ARG A 1 92 ? -13.564 9.130 19.100 1.00 83.50 92 ARG A CA 1
ATOM 722 C C . ARG A 1 92 ? -14.016 9.296 17.657 1.00 83.50 92 ARG A C 1
ATOM 724 O O . ARG A 1 92 ? -13.380 8.769 16.744 1.00 83.50 92 ARG A O 1
ATOM 731 N N . SER A 1 93 ? -15.086 10.054 17.438 1.00 84.31 93 SER A N 1
ATOM 732 C CA . SER A 1 93 ? -15.553 10.346 16.086 1.00 84.31 93 SER A CA 1
ATOM 733 C C . SER A 1 93 ? -14.552 11.229 15.327 1.00 84.31 93 SER A C 1
ATOM 735 O O . SER A 1 93 ? -14.181 10.873 14.208 1.00 84.31 93 SER A O 1
ATOM 737 N N . TRP A 1 94 ? -13.977 12.267 15.946 1.00 85.75 94 TRP A N 1
ATOM 738 C CA . TRP A 1 94 ? -12.899 13.057 15.331 1.00 85.75 94 TRP A CA 1
ATOM 739 C C . TRP A 1 94 ? -11.696 12.185 14.961 1.00 85.75 94 TRP A C 1
ATOM 741 O O . TRP A 1 94 ? -11.247 12.219 13.815 1.00 85.75 94 TRP A O 1
ATOM 751 N N . GLU A 1 95 ? -11.219 11.344 15.882 1.00 88.00 95 GLU A N 1
ATOM 752 C CA . GLU A 1 95 ? -10.069 10.473 15.610 1.00 88.00 95 GLU A CA 1
ATOM 753 C C . GLU A 1 95 ? -10.340 9.514 14.435 1.00 88.00 95 GLU A C 1
ATOM 755 O O . GLU A 1 95 ? -9.499 9.355 13.543 1.00 88.00 95 GLU A O 1
ATOM 760 N N . SER A 1 96 ? -11.544 8.936 14.368 1.00 88.31 96 SER A N 1
ATOM 761 C CA . SER A 1 96 ? -11.961 8.093 13.239 1.00 88.31 96 SER A CA 1
ATOM 762 C C . SER A 1 96 ? -12.026 8.862 11.911 1.00 88.31 96 SER A C 1
ATOM 764 O O . SER A 1 96 ? -11.589 8.354 10.872 1.00 88.31 96 SER A O 1
ATOM 766 N N . HIS A 1 97 ? -12.488 10.116 11.938 1.00 88.38 97 HIS A N 1
ATOM 767 C CA . HIS A 1 97 ? -12.515 10.989 10.769 1.00 88.38 97 HIS A CA 1
ATOM 768 C C . HIS A 1 97 ? -11.108 11.333 10.283 1.00 88.38 97 HIS A C 1
ATOM 770 O O . HIS A 1 97 ? -10.867 11.283 9.074 1.00 88.38 97 HIS A O 1
ATOM 776 N N . VAL A 1 98 ? -10.166 11.604 11.190 1.00 88.81 98 VAL A N 1
ATOM 777 C CA . VAL A 1 98 ? -8.762 11.865 10.841 1.00 88.81 98 VAL A CA 1
ATOM 778 C C . VAL A 1 98 ? -8.156 10.666 10.110 1.00 88.81 98 VAL A C 1
ATOM 780 O O . VAL A 1 98 ? -7.560 10.819 9.039 1.00 88.81 98 VAL A O 1
ATOM 783 N N . ILE A 1 99 ? -8.375 9.456 10.624 1.00 89.19 99 ILE A N 1
ATOM 784 C CA . ILE A 1 99 ? -7.889 8.223 9.991 1.00 89.19 99 ILE A CA 1
ATOM 785 C C . ILE A 1 99 ? -8.495 8.037 8.600 1.00 89.19 99 ILE A C 1
ATOM 787 O O . ILE A 1 99 ? -7.785 7.752 7.631 1.00 89.19 99 ILE A O 1
ATOM 791 N N . ASN A 1 100 ? -9.807 8.199 8.477 1.00 91.06 100 ASN A N 1
ATOM 792 C CA . ASN A 1 100 ? -10.496 7.989 7.210 1.00 91.06 100 ASN A CA 1
ATOM 793 C C . ASN A 1 100 ? -10.135 9.055 6.165 1.00 91.06 100 ASN A C 1
ATOM 795 O O . ASN A 1 100 ? -10.056 8.742 4.975 1.00 91.06 100 ASN A O 1
ATOM 799 N N . ARG A 1 101 ? -9.910 10.304 6.588 1.00 89.38 101 ARG A N 1
ATOM 800 C CA . ARG A 1 101 ? -9.691 11.434 5.678 1.00 89.38 101 ARG A CA 1
ATOM 801 C C . ARG A 1 101 ? -8.230 11.660 5.315 1.00 89.38 101 ARG A C 1
ATOM 803 O O . ARG A 1 101 ? -7.970 12.014 4.170 1.00 89.38 101 ARG A O 1
ATOM 810 N N . PHE A 1 102 ? -7.301 11.465 6.247 1.00 86.19 102 PHE A N 1
ATOM 811 C CA . PHE A 1 102 ? -5.888 11.802 6.042 1.00 86.19 102 PHE A CA 1
ATOM 812 C C . PHE A 1 102 ? -5.004 10.567 5.916 1.00 86.19 102 PHE A C 1
ATOM 814 O O . PHE A 1 102 ? -4.204 10.474 4.990 1.00 86.19 102 PHE A O 1
ATOM 821 N N . VAL A 1 103 ? -5.183 9.582 6.794 1.00 86.75 103 VAL A N 1
ATOM 822 C CA . VAL A 1 103 ? -4.304 8.401 6.832 1.00 86.75 103 VAL A CA 1
ATOM 823 C C . VAL A 1 103 ? -4.643 7.443 5.695 1.00 86.75 103 VAL A C 1
ATOM 825 O O . VAL A 1 103 ? -3.779 7.020 4.929 1.00 86.75 103 VAL A O 1
ATOM 828 N N . SER A 1 104 ? -5.926 7.127 5.550 1.00 88.06 104 SER A N 1
ATOM 829 C CA . SER A 1 104 ? -6.420 6.136 4.596 1.00 88.06 104 SER A CA 1
ATOM 830 C C . SER A 1 104 ? -6.006 6.427 3.142 1.00 88.06 104 SER A C 1
ATOM 832 O O . SER A 1 104 ? -5.480 5.517 2.500 1.00 88.06 104 SER A O 1
ATOM 834 N N . PRO A 1 105 ? -6.145 7.659 2.602 1.00 87.81 105 PRO A N 1
ATOM 835 C CA . PRO A 1 105 ? -5.711 7.965 1.235 1.00 87.81 105 PRO A CA 1
ATOM 836 C C . PRO A 1 105 ? -4.235 7.679 0.958 1.00 87.81 105 PRO A C 1
ATOM 838 O O . PRO A 1 105 ? -3.907 7.171 -0.116 1.00 87.81 105 PRO A O 1
ATOM 841 N N . ILE A 1 106 ? -3.359 7.940 1.931 1.00 88.00 106 ILE A N 1
ATOM 842 C CA . ILE A 1 106 ? -1.913 7.705 1.813 1.00 88.00 106 ILE A CA 1
ATOM 843 C C . ILE A 1 106 ? -1.623 6.204 1.669 1.00 88.00 106 ILE A C 1
ATOM 845 O O . ILE A 1 106 ? -0.726 5.812 0.924 1.00 88.00 106 ILE A O 1
ATOM 849 N N . LEU A 1 107 ? -2.414 5.353 2.329 1.00 88.69 107 LEU A N 1
ATOM 850 C CA . LEU A 1 107 ? -2.280 3.894 2.274 1.00 88.69 107 LEU A CA 1
ATOM 851 C C . LEU A 1 107 ? -2.802 3.295 0.962 1.00 88.69 107 LEU A C 1
ATOM 853 O O . LEU A 1 107 ? -2.357 2.220 0.562 1.00 88.69 107 LEU A O 1
ATOM 857 N N . TRP A 1 108 ? -3.713 3.973 0.258 1.00 90.56 108 TRP A N 1
ATOM 858 C CA . TRP A 1 108 ? -4.288 3.460 -0.992 1.00 90.56 108 TRP A CA 1
ATOM 859 C C . TRP A 1 108 ? -3.312 3.447 -2.160 1.00 90.56 108 TRP A C 1
ATOM 861 O O . TRP A 1 108 ? -3.494 2.642 -3.073 1.00 90.56 108 TRP A O 1
ATOM 871 N N . TYR A 1 109 ? -2.293 4.305 -2.144 1.00 90.00 109 TYR A N 1
ATOM 872 C CA . TYR A 1 109 ? -1.237 4.287 -3.152 1.00 90.00 109 TYR A CA 1
ATOM 873 C C . TYR A 1 109 ? -0.408 2.987 -3.100 1.00 90.00 109 TYR A C 1
ATOM 875 O O . TYR A 1 109 ? -0.473 2.224 -4.065 1.00 90.00 109 TYR A O 1
ATOM 883 N N . PRO A 1 110 ? 0.286 2.645 -1.991 1.00 88.69 110 PRO A N 1
ATOM 884 C CA . PRO A 1 110 ? 1.060 1.406 -1.920 1.00 88.69 110 PRO A CA 1
ATOM 885 C C . PRO A 1 110 ? 0.180 0.155 -2.029 1.00 88.69 110 PRO A C 1
ATOM 887 O O . PRO A 1 110 ? 0.602 -0.827 -2.634 1.00 88.69 110 PRO A O 1
ATOM 890 N N . ALA A 1 111 ? -1.068 0.209 -1.546 1.00 89.06 111 ALA A N 1
ATOM 891 C CA . ALA A 1 111 ? -2.032 -0.891 -1.648 1.00 89.06 111 ALA A CA 1
ATOM 892 C C . ALA A 1 111 ? -2.344 -1.341 -3.081 1.00 89.06 111 ALA A C 1
ATOM 894 O O . ALA A 1 111 ? -2.742 -2.483 -3.297 1.00 89.06 111 ALA A O 1
ATOM 895 N N . ARG A 1 112 ? -2.217 -0.437 -4.060 1.00 87.69 112 ARG A N 1
ATOM 896 C CA . ARG A 1 112 ? -2.440 -0.759 -5.477 1.00 87.69 112 ARG A CA 1
ATOM 897 C C . ARG A 1 112 ? -1.228 -1.418 -6.128 1.00 87.69 112 ARG A C 1
ATOM 899 O O . ARG A 1 112 ? -1.387 -2.029 -7.177 1.00 87.69 112 ARG A O 1
ATOM 906 N N . CYS A 1 113 ? -0.041 -1.249 -5.551 1.00 84.75 113 CYS A N 1
ATOM 907 C CA . CYS A 1 113 ? 1.221 -1.680 -6.145 1.00 84.75 113 CYS A CA 1
ATOM 908 C C . CYS A 1 113 ? 1.726 -2.993 -5.549 1.00 84.75 113 CYS A C 1
ATOM 910 O O . CYS A 1 113 ? 2.241 -3.833 -6.279 1.00 84.75 113 CYS A O 1
ATOM 912 N N . ILE A 1 114 ? 1.600 -3.161 -4.231 1.00 84.12 114 ILE A N 1
ATOM 913 C CA . ILE A 1 114 ? 2.138 -4.313 -3.507 1.00 84.12 114 ILE A CA 1
ATOM 914 C C . ILE A 1 114 ? 1.056 -4.977 -2.663 1.00 84.12 114 ILE A C 1
ATOM 916 O O . ILE A 1 114 ? 0.223 -4.320 -2.037 1.00 84.12 114 ILE A O 1
ATOM 920 N N . HIS A 1 115 ? 1.088 -6.307 -2.624 1.00 79.19 115 HIS A N 1
ATOM 921 C CA . HIS A 1 115 ? 0.229 -7.066 -1.730 1.00 79.19 115 HIS A CA 1
ATOM 922 C C . HIS A 1 115 ? 0.646 -6.824 -0.271 1.00 79.19 115 HIS A C 1
ATOM 924 O O . HIS A 1 115 ? 1.832 -6.782 0.058 1.00 79.19 115 HIS A O 1
ATOM 930 N N . SER A 1 116 ? -0.329 -6.701 0.629 1.00 68.38 116 SER A N 1
ATOM 931 C CA . SER A 1 116 ? -0.073 -6.776 2.071 1.00 68.38 116 SER A CA 1
ATOM 932 C C . SER A 1 116 ? 0.116 -8.250 2.440 1.00 68.38 116 SER A C 1
ATOM 934 O O . SER A 1 116 ? -0.816 -8.902 2.899 1.00 68.38 116 SER A O 1
ATOM 936 N N . ALA A 1 117 ? 1.300 -8.804 2.150 1.00 54.69 117 ALA A N 1
ATOM 937 C CA . ALA A 1 117 ? 1.632 -10.208 2.419 1.00 54.69 117 ALA A CA 1
ATOM 938 C C . ALA A 1 117 ? 1.543 -10.550 3.913 1.00 54.69 117 ALA A C 1
ATOM 940 O O . ALA A 1 117 ? 1.002 -11.593 4.278 1.00 54.69 117 ALA A O 1
ATOM 941 N N . SER A 1 118 ? 1.979 -9.633 4.776 1.00 55.50 118 SER A N 1
ATOM 942 C CA . SER A 1 118 ? 1.704 -9.672 6.206 1.00 55.50 118 SER A CA 1
ATOM 943 C C . SER A 1 118 ? 0.394 -8.952 6.526 1.00 55.50 118 SER A C 1
ATOM 945 O O . SER A 1 118 ? 0.044 -7.919 5.946 1.00 55.50 118 SER A O 1
ATOM 947 N N . ARG A 1 119 ? -0.362 -9.525 7.470 1.00 59.69 119 ARG A N 1
ATOM 948 C CA . ARG A 1 119 ? -1.577 -8.926 8.036 1.00 59.69 119 ARG A CA 1
ATOM 949 C C . ARG A 1 119 ? -1.274 -7.460 8.378 1.00 59.69 119 ARG A C 1
ATOM 951 O O . ARG A 1 119 ? -0.276 -7.229 9.066 1.00 59.69 119 ARG A O 1
ATOM 958 N N . PRO A 1 120 ? -2.140 -6.486 8.045 1.00 65.69 120 PRO A N 1
ATOM 959 C CA . PRO A 1 120 ? -1.941 -5.076 8.397 1.00 65.69 120 PRO A CA 1
ATOM 960 C C . PRO A 1 120 ? -1.935 -4.822 9.916 1.00 65.69 120 PRO A C 1
ATOM 962 O O . PRO A 1 120 ? -1.969 -3.679 10.347 1.00 65.69 120 PRO A O 1
ATOM 965 N N . GLY A 1 121 ? -1.851 -5.858 10.755 1.00 77.62 121 GLY A N 1
ATOM 966 C CA . GLY A 1 121 ? -1.982 -5.809 12.200 1.00 77.62 121 GLY A CA 1
ATOM 967 C C . GLY A 1 121 ? -1.021 -4.850 12.897 1.00 77.62 121 GLY A C 1
ATOM 968 O O . GLY A 1 121 ? -1.353 -4.376 13.973 1.00 77.62 121 GLY A O 1
ATOM 969 N N . ARG A 1 122 ? 0.158 -4.518 12.349 1.00 85.19 122 ARG A N 1
ATOM 970 C CA . ARG A 1 122 ? 1.010 -3.456 12.935 1.00 85.19 122 ARG A CA 1
ATOM 971 C C . ARG A 1 122 ? 0.423 -2.059 12.722 1.00 85.19 122 ARG A C 1
ATOM 973 O O . ARG A 1 122 ? 0.355 -1.291 13.679 1.00 85.19 122 ARG A O 1
ATOM 980 N N . LEU A 1 123 ? -0.012 -1.769 11.501 1.00 87.88 123 LEU A N 1
ATOM 981 C CA . LEU A 1 123 ? -0.645 -0.508 11.129 1.00 87.88 123 LEU A CA 1
ATOM 982 C C . LEU A 1 123 ? -2.032 -0.377 11.767 1.00 87.88 123 LEU A C 1
ATOM 984 O O . LEU A 1 123 ? -2.351 0.643 12.357 1.00 87.88 123 LEU A O 1
ATOM 988 N N . GLU A 1 124 ? -2.820 -1.445 11.731 1.00 88.81 124 GLU A N 1
ATOM 989 C CA . GLU A 1 124 ? -4.137 -1.517 12.352 1.00 88.81 124 GLU A CA 1
ATOM 990 C C . GLU A 1 124 ? -4.049 -1.336 13.874 1.00 88.81 124 GLU A C 1
ATOM 992 O O . GLU A 1 124 ? -4.798 -0.544 14.437 1.00 88.81 124 GLU A O 1
ATOM 997 N N . ARG A 1 125 ? -3.079 -1.978 14.546 1.00 89.12 125 ARG A N 1
ATOM 998 C CA . ARG A 1 125 ? -2.809 -1.716 15.972 1.00 89.12 125 ARG A CA 1
ATOM 999 C C . ARG A 1 125 ? -2.425 -0.265 16.225 1.00 89.12 125 ARG A C 1
ATOM 1001 O O . ARG A 1 125 ? -2.885 0.297 17.206 1.00 89.12 125 ARG A O 1
ATOM 1008 N N . ALA A 1 126 ? -1.601 0.339 15.369 1.00 89.00 126 ALA A N 1
ATOM 1009 C CA . ALA A 1 126 ? -1.241 1.745 15.521 1.00 89.00 126 ALA A CA 1
ATOM 1010 C C . ALA A 1 126 ? -2.474 2.654 15.386 1.00 89.00 126 ALA A C 1
ATOM 1012 O O . ALA A 1 126 ? -2.651 3.559 16.192 1.00 89.00 126 ALA A O 1
ATOM 1013 N N . ILE A 1 127 ? -3.353 2.378 14.420 1.00 89.56 127 ILE A N 1
ATOM 1014 C CA . ILE A 1 127 ? -4.601 3.121 14.203 1.00 89.56 127 ILE A CA 1
ATOM 1015 C C . ILE A 1 127 ? -5.536 3.002 15.408 1.00 89.56 127 ILE A C 1
ATOM 1017 O O . ILE A 1 127 ? -6.038 4.012 15.889 1.00 89.56 127 ILE A O 1
ATOM 1021 N N . PHE A 1 128 ? -5.754 1.795 15.935 1.00 90.19 128 PHE A N 1
ATOM 1022 C CA . PHE A 1 128 ? -6.597 1.636 17.123 1.00 90.19 128 PHE A CA 1
ATOM 1023 C C . PHE A 1 128 ? -5.945 2.224 18.373 1.00 90.19 128 PHE A C 1
ATOM 1025 O O . PHE A 1 128 ? -6.630 2.875 19.154 1.00 90.19 128 PHE A O 1
ATOM 1032 N N . SER A 1 129 ? -4.625 2.100 18.520 1.00 89.38 129 SER A N 1
ATOM 1033 C CA . SER A 1 129 ? -3.886 2.795 19.575 1.00 89.38 129 SER A CA 1
ATOM 1034 C C . SER A 1 129 ? -4.052 4.312 19.476 1.00 89.38 129 SER A C 1
ATOM 1036 O O . SER A 1 129 ? -4.125 4.967 20.507 1.00 89.38 129 SER A O 1
ATOM 1038 N N . PHE A 1 130 ? -4.133 4.879 18.272 1.00 89.12 130 PHE A N 1
ATOM 1039 C CA . PHE A 1 130 ? -4.408 6.302 18.077 1.00 89.12 130 PHE A CA 1
ATOM 1040 C C . PHE A 1 130 ? -5.839 6.670 18.499 1.00 89.12 130 PHE A C 1
ATOM 1042 O O . PHE A 1 130 ? -6.013 7.588 19.296 1.00 89.12 130 PHE A O 1
ATOM 1049 N N . ILE A 1 131 ? -6.849 5.910 18.052 1.00 89.31 131 ILE A N 1
ATOM 1050 C CA . ILE A 1 131 ? -8.261 6.131 18.428 1.00 89.31 131 ILE A CA 1
ATOM 1051 C C . ILE A 1 131 ? -8.447 6.069 19.945 1.00 89.31 131 ILE A C 1
ATOM 1053 O O . ILE A 1 131 ? -9.180 6.873 20.506 1.00 89.31 131 ILE A O 1
ATOM 1057 N N . TRP A 1 132 ? -7.805 5.108 20.610 1.00 88.81 132 TRP A N 1
ATOM 1058 C CA . TRP A 1 132 ? -7.963 4.874 22.046 1.00 88.81 132 TRP A CA 1
ATOM 1059 C C . TRP A 1 132 ? -6.937 5.604 22.909 1.00 88.81 132 TRP A C 1
ATOM 1061 O O . TRP A 1 132 ? -6.882 5.362 24.113 1.00 88.81 132 TRP A O 1
ATOM 1071 N N . SER A 1 133 ? -6.131 6.497 22.329 1.00 86.69 133 SER A N 1
ATOM 1072 C CA . SER A 1 133 ? -5.094 7.237 23.060 1.00 86.69 133 SER A CA 1
ATOM 1073 C C . SER A 1 133 ? -4.099 6.322 23.799 1.00 86.69 133 SER A C 1
ATOM 1075 O O . SER A 1 133 ? -3.613 6.661 24.872 1.00 86.69 133 SER A O 1
ATOM 1077 N N . GLY A 1 134 ? -3.835 5.130 23.257 1.00 83.44 134 GLY A N 1
ATOM 1078 C CA . GLY A 1 134 ? -3.010 4.086 23.876 1.00 83.44 134 GLY A CA 1
ATOM 1079 C C . GLY A 1 134 ? -3.690 3.305 25.009 1.00 83.44 134 GLY A C 1
ATOM 1080 O O . GLY A 1 134 ? -3.071 2.402 25.565 1.00 83.44 134 GLY A O 1
ATOM 1081 N N . GLY A 1 135 ? -4.940 3.628 25.347 1.00 85.06 135 GLY A N 1
ATOM 1082 C CA . GLY A 1 135 ? -5.726 2.939 26.367 1.00 85.06 135 GLY A CA 1
ATOM 1083 C C . GLY A 1 135 ? -6.419 1.666 25.871 1.00 85.06 135 GLY A C 1
ATOM 1084 O O . GLY A 1 135 ? -6.241 1.217 24.737 1.00 85.06 135 GLY A O 1
ATOM 1085 N N . THR A 1 136 ? -7.246 1.087 26.743 1.00 86.25 136 THR A N 1
ATOM 1086 C CA . THR A 1 136 ? -8.008 -0.139 26.470 1.00 86.25 136 THR A CA 1
ATOM 1087 C C . THR A 1 136 ? -9.093 0.087 25.413 1.00 86.25 136 THR A C 1
ATOM 1089 O O . THR A 1 136 ? -9.870 1.039 25.498 1.00 86.25 136 THR A O 1
ATOM 1092 N N . GLU A 1 137 ? -9.193 -0.824 24.440 1.00 88.81 137 GLU A N 1
ATOM 1093 C CA . GLU A 1 137 ? -10.265 -0.821 23.438 1.00 88.81 137 GLU A CA 1
ATOM 1094 C C . GLU A 1 137 ? -11.606 -1.190 24.104 1.00 88.81 137 GLU A C 1
ATOM 1096 O O . GLU A 1 137 ? -11.893 -2.364 24.331 1.00 88.81 137 GLU A O 1
ATOM 1101 N N . LEU A 1 138 ? -12.440 -0.194 24.428 1.00 87.44 138 LEU A N 1
ATOM 1102 C CA . LEU A 1 138 ? -13.729 -0.425 25.109 1.00 87.44 138 LEU A CA 1
ATOM 1103 C C . LEU A 1 138 ? -14.801 -1.024 24.187 1.00 87.44 138 LEU A C 1
ATOM 1105 O O . LEU A 1 138 ? -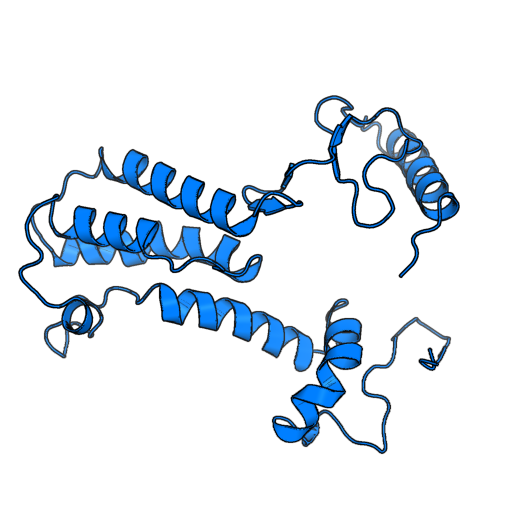15.775 -1.613 24.648 1.00 87.44 138 LEU A O 1
ATOM 1109 N N . VAL A 1 139 ? -14.637 -0.856 22.874 1.00 89.25 139 VAL A N 1
ATOM 1110 C CA . VAL A 1 139 ? -15.595 -1.293 21.856 1.00 89.25 139 VAL A CA 1
ATOM 1111 C C . VAL A 1 139 ? -14.911 -2.262 20.904 1.00 89.25 139 VAL A C 1
ATOM 1113 O O . VAL A 1 139 ? -13.806 -2.010 20.423 1.00 89.25 139 VAL A O 1
ATOM 1116 N N . LYS A 1 140 ? -15.597 -3.363 20.578 1.00 90.69 140 LYS A N 1
ATOM 1117 C CA . LYS A 1 140 ? -15.116 -4.341 19.595 1.00 90.69 140 LYS A CA 1
ATOM 1118 C C . LYS A 1 140 ? -14.852 -3.656 18.250 1.00 90.69 140 LYS A C 1
ATOM 1120 O O . LYS A 1 140 ? -15.724 -2.971 17.719 1.00 90.69 140 LYS A O 1
ATOM 1125 N N . ARG A 1 141 ? -13.703 -3.942 17.628 1.00 90.75 141 ARG A N 1
ATOM 1126 C CA . ARG A 1 141 ? -13.316 -3.401 16.307 1.00 90.75 141 ARG A CA 1
ATOM 1127 C C . ARG A 1 141 ? -14.383 -3.588 15.227 1.00 90.75 141 ARG A C 1
ATOM 1129 O O . ARG A 1 141 ? -14.626 -2.678 14.446 1.00 90.75 141 ARG A O 1
ATOM 1136 N N . ALA A 1 142 ? -15.076 -4.729 15.242 1.00 91.00 142 ALA A N 1
ATOM 1137 C CA . ALA A 1 142 ? -16.176 -5.022 14.323 1.00 91.00 142 ALA A CA 1
ATOM 1138 C C . ALA A 1 142 ? -17.309 -3.978 14.369 1.00 91.00 142 ALA A C 1
ATOM 1140 O O . ALA A 1 142 ? -17.911 -3.697 13.338 1.00 91.00 142 ALA A O 1
ATOM 1141 N N . VAL A 1 143 ? -17.576 -3.393 15.542 1.00 91.94 143 VAL A N 1
ATOM 1142 C CA . VAL A 1 143 ? -18.569 -2.322 15.725 1.00 91.94 143 VAL A CA 1
ATOM 1143 C C . VAL A 1 143 ? -18.015 -0.990 15.217 1.00 91.94 143 VAL A C 1
ATOM 1145 O O . VAL A 1 143 ? -18.722 -0.253 14.541 1.00 91.94 143 VAL A O 1
ATOM 1148 N N . LEU A 1 144 ? -16.727 -0.708 15.446 1.00 91.25 144 LEU A N 1
ATOM 1149 C CA . LEU A 1 144 ? -16.077 0.525 14.978 1.00 91.25 144 LEU A CA 1
ATOM 1150 C C . LEU A 1 144 ? -16.084 0.664 13.447 1.00 91.25 144 LEU A C 1
ATOM 1152 O O . LEU A 1 144 ? -16.159 1.783 12.940 1.00 91.25 144 LEU A O 1
ATOM 1156 N N . TYR A 1 145 ? -16.053 -0.453 12.716 1.00 92.38 145 TYR A N 1
ATOM 1157 C CA . TYR A 1 145 ? -16.164 -0.459 11.253 1.00 92.38 145 TYR A CA 1
ATOM 1158 C C . TYR A 1 145 ? -17.576 -0.168 10.729 1.00 92.38 145 TYR A C 1
ATOM 1160 O O . TYR A 1 145 ? -17.739 0.153 9.550 1.00 92.38 145 TYR A O 1
ATOM 1168 N N . GLN A 1 146 ? -18.612 -0.311 11.559 1.00 92.62 146 GLN A N 1
ATOM 1169 C CA . GLN A 1 146 ? -19.982 -0.023 11.140 1.00 92.62 146 GLN A CA 1
ATOM 1170 C C . GLN A 1 146 ? -20.172 1.480 10.952 1.00 92.62 146 GLN A C 1
ATOM 1172 O O . GLN A 1 146 ? -19.481 2.285 11.566 1.00 92.62 146 GLN A O 1
ATOM 1177 N N . LYS A 1 147 ? -21.119 1.869 10.099 1.00 89.88 147 LYS A N 1
ATOM 1178 C CA . LYS A 1 147 ? -21.445 3.282 9.888 1.00 89.88 147 LYS A CA 1
ATOM 1179 C C . LYS A 1 147 ? -22.050 3.915 11.148 1.00 89.88 147 LYS A C 1
ATOM 1181 O O . LYS A 1 147 ? -22.587 3.198 11.996 1.00 89.88 147 LYS A O 1
ATOM 1186 N N . LEU A 1 148 ? -22.036 5.249 11.211 1.00 88.56 148 LEU A N 1
ATOM 1187 C CA . LEU A 1 148 ? -22.648 6.006 12.310 1.00 88.56 148 LEU A CA 1
ATOM 1188 C C . LEU A 1 148 ? -24.127 5.660 12.505 1.00 88.56 148 LEU A C 1
ATOM 1190 O O . LEU A 1 148 ? -24.564 5.517 13.641 1.00 88.56 148 LEU A O 1
ATOM 1194 N N . GLU A 1 149 ? -24.879 5.429 11.423 1.00 89.62 149 GLU A N 1
ATOM 1195 C CA . GLU A 1 149 ? -26.314 5.105 11.517 1.00 89.62 149 GLU A CA 1
ATOM 1196 C C . GLU A 1 149 ? -26.582 3.772 12.236 1.00 89.62 149 GLU A C 1
ATOM 1198 O O . GLU A 1 149 ? -27.685 3.533 12.716 1.00 89.62 149 GLU A O 1
ATOM 1203 N N . LYS A 1 150 ? -25.573 2.896 12.314 1.00 90.19 150 LYS A N 1
ATOM 1204 C CA . LYS A 1 150 ? -25.635 1.606 13.015 1.00 90.19 150 LYS A CA 1
ATOM 1205 C C . LYS A 1 150 ? -24.939 1.641 14.383 1.00 90.19 150 LYS A C 1
ATOM 1207 O O . LYS A 1 150 ? -24.722 0.589 14.974 1.00 90.19 150 LYS A O 1
ATOM 1212 N N . GLY A 1 151 ? -24.566 2.826 14.873 1.00 85.81 151 GLY A N 1
ATOM 1213 C CA . GLY A 1 151 ? -23.862 3.004 16.148 1.00 85.81 151 GLY A CA 1
ATOM 1214 C C . GLY A 1 151 ? -22.349 2.753 16.090 1.00 85.81 151 GLY A C 1
ATOM 1215 O O . GLY A 1 151 ? -21.716 2.628 17.136 1.00 85.81 151 GLY A O 1
ATOM 1216 N N . GLY A 1 152 ? -21.757 2.663 14.893 1.00 90.19 152 GLY A N 1
ATOM 1217 C CA . GLY A 1 152 ? -20.306 2.557 14.707 1.00 90.19 152 GLY A CA 1
ATOM 1218 C C . GLY A 1 152 ? -19.619 3.901 14.435 1.00 90.19 152 GLY A C 1
ATOM 1219 O O . GLY A 1 152 ? -20.261 4.947 14.393 1.00 90.19 152 GLY A O 1
ATOM 1220 N N . LEU A 1 153 ? -18.299 3.882 14.218 1.00 89.19 153 LEU A N 1
ATOM 1221 C CA . LEU A 1 153 ? -17.501 5.082 13.894 1.00 89.19 153 LEU A CA 1
ATOM 1222 C C . LEU A 1 153 ? -17.144 5.193 12.402 1.00 89.19 153 LEU A C 1
ATOM 1224 O O . LEU A 1 153 ? -16.463 6.122 11.979 1.00 89.19 153 LEU A O 1
ATOM 1228 N N . GLY A 1 154 ? -17.569 4.235 11.582 1.00 90.69 154 GLY A N 1
ATOM 1229 C CA . GLY A 1 154 ? -17.308 4.207 10.147 1.00 90.69 154 GLY A CA 1
ATOM 1230 C C . GLY A 1 154 ? -15.830 4.060 9.790 1.00 90.69 154 GLY A C 1
ATOM 1231 O O . GLY A 1 154 ? -15.430 4.471 8.701 1.00 90.69 154 GLY A O 1
ATOM 1232 N N . VAL A 1 155 ? -14.996 3.515 10.682 1.00 91.62 155 VAL A N 1
ATOM 1233 C CA . VAL A 1 155 ? -13.563 3.319 10.415 1.00 91.62 155 VAL A CA 1
ATOM 1234 C C . VAL A 1 155 ? -13.393 2.358 9.238 1.00 91.62 155 VAL A C 1
ATOM 1236 O O . VAL A 1 155 ? -14.048 1.317 9.168 1.00 91.62 155 VAL A O 1
ATOM 1239 N N . VAL A 1 156 ? -12.500 2.674 8.301 1.00 90.38 156 VAL A N 1
ATOM 1240 C CA . VAL A 1 156 ? -12.242 1.773 7.172 1.00 90.38 156 VAL A CA 1
ATOM 1241 C C . VAL A 1 156 ? -11.564 0.492 7.659 1.00 90.38 156 VAL A C 1
ATOM 1243 O O . VAL A 1 156 ? -10.484 0.517 8.248 1.00 90.38 156 VAL A O 1
ATOM 1246 N N . HIS A 1 157 ? -12.162 -0.654 7.335 1.00 90.38 157 HIS A N 1
ATOM 1247 C CA . HIS A 1 157 ? -11.526 -1.947 7.552 1.00 90.38 157 HIS A CA 1
ATOM 1248 C C . HIS A 1 157 ? -10.340 -2.125 6.587 1.00 90.38 157 HIS A C 1
ATOM 1250 O O . HIS A 1 157 ? -10.514 -2.509 5.423 1.00 90.38 157 HIS A O 1
ATOM 1256 N N . LEU A 1 158 ? -9.123 -1.873 7.080 1.00 88.19 158 LEU A N 1
ATOM 1257 C CA . LEU A 1 158 ? -7.898 -1.887 6.276 1.00 88.19 158 LEU A CA 1
ATOM 1258 C C . LEU A 1 158 ? -7.703 -3.189 5.500 1.00 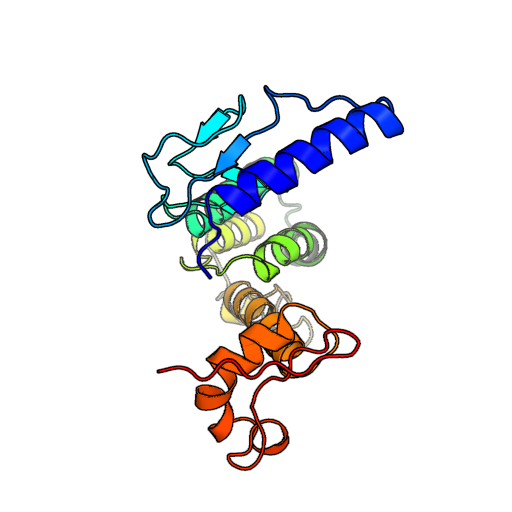88.19 158 LEU A C 1
ATOM 1260 O O . LEU A 1 158 ? -7.546 -3.125 4.289 1.00 88.19 158 LEU A O 1
ATOM 1264 N N . GLY A 1 159 ? -7.766 -4.354 6.156 1.00 87.00 159 GLY A N 1
ATOM 1265 C CA . GLY A 1 159 ? -7.512 -5.649 5.503 1.00 87.00 159 GLY A CA 1
ATOM 1266 C C . GLY A 1 159 ? -8.347 -5.836 4.233 1.00 87.00 159 GLY A C 1
ATOM 1267 O O . GLY A 1 159 ? -7.807 -5.872 3.132 1.00 87.00 159 GLY A O 1
ATOM 1268 N N . SER A 1 160 ? -9.673 -5.829 4.375 1.00 88.69 160 SER A N 1
ATOM 1269 C CA . SER A 1 160 ? -10.613 -5.903 3.253 1.00 88.69 160 SER A CA 1
ATOM 1270 C C . SER A 1 160 ? -10.387 -4.833 2.184 1.00 88.69 160 SER A C 1
ATOM 1272 O O . SER A 1 160 ? -10.472 -5.142 0.997 1.00 88.69 160 SER A O 1
ATOM 1274 N N . LYS A 1 161 ? -10.083 -3.583 2.562 1.00 90.25 161 LYS A N 1
ATOM 1275 C CA . LYS A 1 161 ? -9.874 -2.504 1.585 1.00 90.25 161 LYS A CA 1
ATOM 1276 C C . LYS A 1 161 ? -8.578 -2.675 0.792 1.00 90.25 161 LYS A C 1
ATOM 1278 O O . LYS A 1 161 ? -8.591 -2.447 -0.416 1.00 90.25 161 LYS A O 1
ATOM 1283 N N . LEU A 1 162 ? -7.492 -3.088 1.443 1.00 89.31 162 LEU A N 1
ATOM 1284 C CA . LEU A 1 162 ? -6.208 -3.376 0.800 1.00 89.31 162 LEU A CA 1
ATOM 1285 C C . LEU A 1 162 ? -6.345 -4.545 -0.179 1.00 89.31 162 LEU A C 1
ATOM 1287 O O . LEU A 1 162 ? -5.972 -4.420 -1.344 1.00 89.31 162 LEU A O 1
ATOM 1291 N N . THR A 1 163 ? -6.967 -5.640 0.264 1.00 87.12 163 THR A N 1
ATOM 1292 C CA . THR A 1 163 ? -7.261 -6.796 -0.588 1.00 87.12 163 THR A CA 1
ATOM 1293 C C . THR A 1 163 ? -8.121 -6.389 -1.783 1.00 87.12 163 THR A C 1
ATOM 1295 O O . THR A 1 163 ? -7.775 -6.693 -2.923 1.00 87.12 163 THR A O 1
ATOM 1298 N N . PHE A 1 164 ? -9.190 -5.623 -1.551 1.00 90.81 164 PHE A N 1
ATOM 1299 C CA . PHE A 1 164 ? -10.041 -5.107 -2.622 1.00 90.81 164 PHE A CA 1
ATOM 1300 C C . PHE A 1 164 ? -9.268 -4.255 -3.635 1.00 90.81 164 PHE A C 1
ATOM 1302 O O . PHE A 1 164 ? -9.479 -4.406 -4.834 1.00 90.81 164 PHE A O 1
ATOM 1309 N N . LEU A 1 165 ? -8.382 -3.360 -3.187 1.00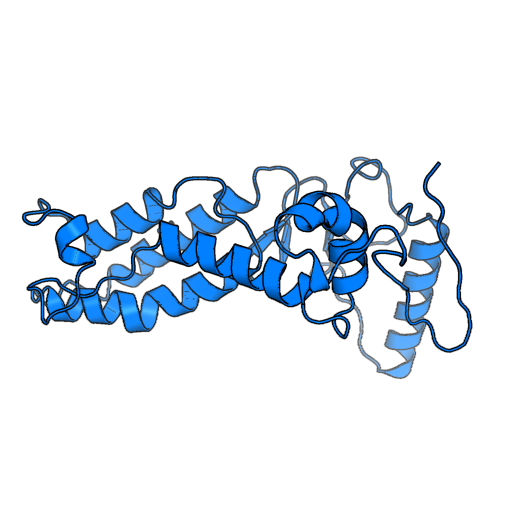 90.88 165 LEU A N 1
ATOM 1310 C CA . LEU A 1 165 ? -7.609 -2.506 -4.093 1.00 90.88 165 LEU A CA 1
ATOM 1311 C C . LEU A 1 165 ? -6.686 -3.319 -4.998 1.00 90.88 165 LEU A C 1
ATOM 1313 O O . LEU A 1 165 ? -6.603 -3.009 -6.184 1.00 90.88 165 LEU A O 1
ATOM 1317 N N . LEU A 1 166 ? -6.056 -4.369 -4.473 1.00 85.69 166 LEU A N 1
ATOM 1318 C CA . LEU A 1 166 ? -5.236 -5.263 -5.282 1.00 85.69 166 LEU A CA 1
ATOM 1319 C C . LEU A 1 166 ? -6.083 -6.014 -6.319 1.00 85.69 166 LEU A C 1
ATOM 1321 O O . LEU A 1 166 ? -5.766 -5.999 -7.510 1.00 85.69 166 LEU A O 1
ATOM 1325 N N . PHE A 1 167 ? -7.197 -6.613 -5.885 1.00 86.25 167 PHE A N 1
ATOM 1326 C CA . PHE A 1 167 ? -8.117 -7.313 -6.787 1.00 86.25 167 PHE A CA 1
ATOM 1327 C C . PHE A 1 167 ? -8.698 -6.392 -7.852 1.00 86.25 167 PHE A C 1
ATOM 1329 O O . PHE A 1 167 ? -8.833 -6.800 -9.002 1.00 86.25 167 PHE A O 1
ATOM 1336 N N . LYS A 1 168 ? -9.000 -5.140 -7.501 1.00 89.62 168 LYS A N 1
ATOM 1337 C CA . LYS A 1 168 ? -9.494 -4.147 -8.451 1.00 89.62 168 LYS A CA 1
ATOM 1338 C C . LYS A 1 168 ? -8.509 -3.945 -9.601 1.00 89.62 168 LYS A C 1
ATOM 1340 O O . LYS A 1 168 ? -8.950 -3.894 -10.741 1.00 89.62 168 LYS A O 1
ATOM 1345 N N . GLN A 1 169 ? -7.206 -3.859 -9.329 1.00 85.81 169 GLN A N 1
ATOM 1346 C CA . GLN A 1 169 ? -6.219 -3.669 -10.398 1.00 85.81 169 GLN A CA 1
ATOM 1347 C C . GLN A 1 169 ? -6.079 -4.896 -11.285 1.00 85.81 169 GLN A C 1
ATOM 1349 O O . GLN A 1 169 ? -5.977 -4.750 -12.501 1.00 85.81 169 GLN A O 1
ATOM 1354 N N . LEU A 1 170 ? -6.149 -6.093 -10.699 1.00 83.56 170 LEU A N 1
ATOM 1355 C CA . LEU A 1 170 ? -6.209 -7.322 -11.479 1.00 83.56 170 LEU A CA 1
ATOM 1356 C C . LEU A 1 170 ? -7.454 -7.336 -12.373 1.00 83.56 170 LEU A C 1
ATOM 1358 O O . LEU A 1 170 ? -7.350 -7.620 -13.559 1.00 83.56 170 LEU A O 1
ATOM 1362 N N . PHE A 1 171 ? -8.614 -6.980 -11.821 1.00 86.38 171 PHE A N 1
ATOM 1363 C CA . PHE A 1 171 ? -9.869 -6.946 -12.562 1.00 86.38 171 PHE A CA 1
ATOM 1364 C C . PHE A 1 171 ? -9.817 -5.943 -13.714 1.00 86.38 171 PHE A C 1
ATOM 1366 O O . PHE A 1 171 ? -10.140 -6.307 -14.837 1.00 86.38 171 PHE A O 1
ATOM 1373 N N . VAL A 1 172 ? -9.327 -4.725 -13.467 1.00 87.88 172 VAL A N 1
ATOM 1374 C CA . VAL A 1 172 ? -9.146 -3.704 -14.508 1.00 87.88 172 VAL A CA 1
ATOM 1375 C C . VAL A 1 172 ? -8.206 -4.204 -15.606 1.00 87.88 172 VAL A C 1
ATOM 1377 O O . VAL A 1 172 ? -8.555 -4.115 -16.778 1.00 87.88 172 VAL A O 1
ATOM 1380 N N . ALA A 1 173 ? -7.064 -4.800 -15.249 1.00 85.56 173 ALA A N 1
ATOM 1381 C CA . ALA A 1 173 ? -6.139 -5.363 -16.231 1.00 85.56 173 ALA A CA 1
ATOM 1382 C C . ALA A 1 173 ? -6.752 -6.535 -17.018 1.00 85.56 173 ALA A C 1
ATOM 1384 O O . ALA A 1 173 ? -6.437 -6.721 -18.189 1.00 85.56 173 ALA A O 1
ATOM 1385 N N . VAL A 1 174 ? -7.642 -7.319 -16.408 1.00 84.94 174 VAL A N 1
ATOM 1386 C CA . VAL A 1 174 ? -8.378 -8.385 -17.098 1.00 84.94 174 VAL A CA 1
ATOM 1387 C C . VAL A 1 174 ? -9.410 -7.805 -18.058 1.00 84.94 174 VAL A C 1
ATOM 1389 O O . VAL A 1 174 ? -9.510 -8.291 -19.179 1.00 84.94 174 VAL A O 1
ATOM 1392 N N . THR A 1 175 ? -10.181 -6.798 -17.651 1.00 85.25 175 THR A N 1
ATOM 1393 C CA . THR A 1 175 ? -11.322 -6.296 -18.431 1.00 85.25 175 THR A CA 1
ATOM 1394 C C . THR A 1 175 ? -10.942 -5.302 -19.517 1.00 85.25 175 THR A C 1
ATOM 1396 O O . THR A 1 175 ? -11.607 -5.281 -20.547 1.00 85.25 175 THR A O 1
ATOM 1399 N N . ASP A 1 176 ? -9.909 -4.489 -19.299 1.00 85.00 176 ASP A N 1
ATOM 1400 C CA . ASP A 1 176 ? -9.513 -3.413 -20.208 1.00 85.00 176 ASP A CA 1
ATOM 1401 C C . ASP A 1 176 ? -8.316 -3.836 -21.081 1.00 85.00 176 ASP A C 1
ATOM 1403 O O . ASP A 1 176 ? -7.181 -3.837 -20.594 1.00 85.00 176 ASP A O 1
ATOM 1407 N N . PRO A 1 177 ? -8.536 -4.189 -22.364 1.00 78.25 177 PRO A N 1
ATOM 1408 C CA . PRO A 1 177 ? -7.469 -4.609 -23.269 1.00 78.25 177 PRO A CA 1
ATOM 1409 C C . PRO A 1 177 ? -6.535 -3.462 -23.679 1.00 78.25 177 PRO A C 1
ATOM 1411 O O . PRO A 1 177 ? -5.468 -3.733 -24.228 1.00 78.25 177 PRO A O 1
ATOM 1414 N N . GLY A 1 178 ? -6.902 -2.199 -23.424 1.00 82.25 178 GLY A N 1
ATOM 1415 C CA . GLY A 1 178 ? -6.081 -1.035 -23.766 1.00 82.25 178 GLY A CA 1
ATOM 1416 C C . GLY A 1 178 ? -4.843 -0.873 -22.880 1.00 82.25 178 GLY A C 1
ATOM 1417 O O . GLY A 1 178 ? -3.922 -0.130 -23.223 1.00 82.25 178 GLY A O 1
ATOM 1418 N N . LEU A 1 179 ? -4.784 -1.573 -21.744 1.00 83.38 179 LEU A N 1
ATOM 1419 C CA . LEU A 1 179 ? -3.641 -1.503 -20.842 1.00 83.38 179 LEU A CA 1
ATOM 1420 C C . LEU A 1 179 ? -2.495 -2.399 -21.336 1.00 83.38 179 LEU A C 1
ATOM 1422 O O . LEU A 1 179 ? -2.711 -3.589 -21.566 1.00 83.38 179 LEU A O 1
ATOM 1426 N N . PRO A 1 180 ? -1.241 -1.908 -21.380 1.00 80.50 180 PRO A N 1
ATOM 1427 C CA . PRO A 1 180 ? -0.096 -2.717 -21.814 1.00 80.50 180 PRO A CA 1
ATOM 1428 C C . PRO A 1 180 ? 0.089 -4.014 -21.011 1.00 80.50 180 PRO A C 1
ATOM 1430 O O . PRO A 1 180 ? 0.504 -5.042 -21.541 1.00 80.50 180 PRO A O 1
ATOM 1433 N N . CYS A 1 181 ? -0.243 -3.988 -19.718 1.00 79.75 181 CYS A N 1
ATOM 1434 C CA . CYS A 1 181 ? -0.178 -5.160 -18.848 1.00 79.75 181 CYS A CA 1
ATOM 1435 C C . CYS A 1 181 ? -1.373 -6.114 -19.006 1.00 79.75 181 CYS A C 1
ATOM 1437 O O . CYS A 1 181 ? -1.271 -7.262 -18.569 1.00 79.75 181 CYS A O 1
ATOM 1439 N N . SER A 1 182 ? -2.468 -5.684 -19.647 1.00 84.44 182 SER A N 1
ATOM 1440 C CA . SER A 1 182 ? -3.648 -6.522 -19.888 1.00 84.44 182 SER A CA 1
ATOM 1441 C C . SER A 1 182 ? -3.286 -7.763 -20.685 1.00 84.44 182 SER A C 1
ATOM 1443 O O . SER A 1 182 ? -3.681 -8.864 -20.313 1.00 84.44 182 SER A O 1
ATOM 1445 N N . TYR A 1 183 ? -2.438 -7.607 -21.707 1.00 83.94 183 TYR A N 1
ATOM 1446 C CA . TYR A 1 183 ? -1.936 -8.723 -22.504 1.00 83.94 183 TYR A CA 1
ATOM 1447 C C . TYR A 1 183 ? -1.358 -9.836 -21.621 1.00 83.94 183 TYR A C 1
ATOM 1449 O O . TYR A 1 183 ? -1.799 -10.979 -21.696 1.00 83.94 183 TYR A O 1
ATOM 1457 N N . PHE A 1 184 ? -0.427 -9.496 -20.725 1.00 83.25 184 PHE A N 1
ATOM 1458 C CA . PHE A 1 184 ? 0.214 -10.472 -19.843 1.00 83.25 184 PHE A CA 1
ATOM 1459 C C . PHE A 1 184 ? -0.763 -11.088 -18.844 1.00 83.25 184 PHE A C 1
ATOM 1461 O O . PHE A 1 184 ? -0.740 -12.299 -18.627 1.00 83.25 184 PHE A O 1
ATOM 1468 N N . VAL A 1 185 ? -1.626 -10.269 -18.240 1.00 85.75 185 VAL A N 1
ATOM 1469 C CA . VAL A 1 185 ? -2.603 -10.739 -17.252 1.00 85.75 185 VAL A CA 1
ATOM 1470 C C . VAL A 1 185 ? -3.615 -11.686 -17.895 1.00 85.75 185 VAL A C 1
ATOM 1472 O O . VAL A 1 185 ? -3.942 -12.716 -17.311 1.00 85.75 185 VAL A O 1
ATOM 1475 N N . ARG A 1 186 ? -4.080 -11.385 -19.108 1.00 85.25 186 ARG A N 1
ATOM 1476 C CA . ARG A 1 186 ? -5.018 -12.229 -19.853 1.00 85.25 186 ARG A CA 1
ATOM 1477 C C . ARG A 1 186 ? -4.349 -13.484 -20.409 1.00 85.25 186 ARG A C 1
ATOM 1479 O O . ARG A 1 186 ? -4.966 -14.542 -20.362 1.00 85.25 186 ARG A O 1
ATOM 1486 N N . PHE A 1 187 ? -3.094 -13.397 -20.851 1.00 85.75 187 PHE A N 1
ATOM 1487 C CA . PHE A 1 187 ? -2.321 -14.551 -21.317 1.00 85.75 187 PHE A CA 1
ATOM 1488 C C . PHE A 1 187 ? -2.137 -15.591 -20.205 1.00 85.75 187 PHE A C 1
ATOM 1490 O O . PHE A 1 187 ? -2.574 -16.730 -20.339 1.00 85.75 187 PHE A O 1
ATOM 1497 N N . TRP A 1 188 ? -1.538 -15.187 -19.079 1.00 84.12 188 TRP A N 1
ATOM 1498 C CA . TRP A 1 188 ? -1.217 -16.103 -17.977 1.00 84.12 188 TRP A CA 1
ATOM 1499 C C . TRP A 1 188 ? -2.426 -16.408 -17.087 1.00 84.12 188 TRP A C 1
ATOM 1501 O O . TRP A 1 188 ? -2.576 -17.518 -16.584 1.00 84.12 188 TRP A O 1
ATOM 1511 N N . GLY A 1 189 ? -3.299 -15.422 -16.872 1.00 82.69 189 GLY A N 1
ATOM 1512 C CA . GLY A 1 189 ? -4.458 -15.543 -15.990 1.00 82.69 189 GLY A CA 1
ATOM 1513 C C . GLY A 1 189 ? -5.716 -16.073 -16.674 1.00 82.69 189 GLY A C 1
ATOM 1514 O O . GLY A 1 189 ? -6.592 -16.591 -15.985 1.00 82.69 189 GLY A O 1
ATOM 1515 N N . GLY A 1 190 ? -5.827 -15.983 -18.003 1.00 80.94 190 GLY A N 1
ATOM 1516 C CA . GLY A 1 190 ? -7.056 -16.308 -18.734 1.00 80.94 190 GLY A CA 1
ATOM 1517 C C . GLY A 1 190 ? -7.534 -17.742 -18.525 1.00 80.94 190 GLY A C 1
ATOM 1518 O O . GLY A 1 190 ? -8.724 -17.967 -18.305 1.00 80.94 190 GLY A O 1
ATOM 1519 N N . LEU A 1 191 ? -6.606 -18.702 -18.465 1.00 81.31 191 LEU A N 1
ATOM 1520 C CA . LEU A 1 191 ? -6.937 -20.107 -18.221 1.00 81.31 191 LEU A CA 1
ATOM 1521 C C . LEU A 1 191 ? -7.565 -20.320 -16.831 1.00 81.31 191 LEU A C 1
ATOM 1523 O O . LEU A 1 191 ? -8.565 -21.025 -16.697 1.00 81.31 191 LEU A O 1
ATOM 1527 N N . HIS A 1 192 ? -7.017 -19.668 -15.802 1.00 83.50 192 HIS A N 1
ATOM 1528 C CA . HIS A 1 192 ? -7.529 -19.744 -14.429 1.00 83.50 192 HIS A CA 1
ATOM 1529 C C . HIS A 1 192 ? -8.828 -18.947 -14.243 1.00 83.50 192 HIS A C 1
ATOM 1531 O O . HIS A 1 192 ? -9.711 -19.344 -13.478 1.00 83.50 192 HIS A O 1
ATOM 1537 N N . LEU A 1 193 ? -8.961 -17.830 -14.958 1.00 80.06 193 LEU A N 1
ATOM 1538 C CA . LEU A 1 193 ? -10.116 -16.937 -14.892 1.00 80.06 193 LEU A CA 1
ATOM 1539 C C . LEU A 1 193 ? -11.294 -17.415 -15.748 1.00 80.06 193 LEU A C 1
ATOM 1541 O O . LEU A 1 193 ? -12.411 -16.948 -15.532 1.00 80.06 193 LEU A O 1
ATOM 1545 N N . ARG A 1 194 ? -11.094 -18.391 -16.642 1.00 80.38 194 ARG A N 1
ATOM 1546 C CA . ARG A 1 194 ? -12.134 -18.966 -17.512 1.00 80.38 194 ARG A CA 1
ATOM 1547 C C . ARG A 1 194 ? -13.391 -19.391 -16.759 1.00 80.38 194 ARG A C 1
ATOM 1549 O O . ARG A 1 194 ? -14.501 -19.151 -17.222 1.00 80.38 194 ARG A O 1
ATOM 1556 N N . ARG A 1 195 ? -13.224 -20.023 -15.592 1.00 81.06 195 ARG A N 1
ATOM 1557 C CA . ARG A 1 195 ? -14.352 -20.491 -14.767 1.00 81.06 195 ARG A CA 1
ATOM 1558 C C . ARG A 1 195 ? -15.185 -19.334 -14.210 1.00 81.06 195 ARG A C 1
ATOM 1560 O O . ARG A 1 195 ? -16.371 -19.508 -13.960 1.00 81.06 195 ARG A O 1
ATOM 1567 N N . TRP A 1 196 ? -14.558 -18.182 -14.005 1.00 79.88 196 TRP A N 1
ATOM 1568 C CA . TRP A 1 196 ? -15.148 -17.034 -13.324 1.00 79.88 196 TRP A CA 1
ATOM 1569 C C . TRP A 1 196 ? -15.664 -15.974 -14.302 1.00 79.88 196 TRP A C 1
ATOM 1571 O O . TRP A 1 196 ? -16.627 -15.284 -13.984 1.00 79.88 196 TRP A O 1
ATOM 1581 N N . VAL A 1 197 ? -15.054 -15.851 -15.488 1.00 80.62 197 VAL A N 1
ATOM 1582 C CA . VAL A 1 197 ? -15.423 -14.858 -16.513 1.00 80.62 197 VAL A CA 1
ATOM 1583 C C . VAL A 1 197 ? -15.449 -15.497 -17.914 1.00 80.62 197 VAL A C 1
ATOM 1585 O O . VAL A 1 197 ? -14.586 -15.214 -18.748 1.00 80.62 197 VAL A O 1
ATOM 1588 N N . PRO A 1 198 ? -16.440 -16.361 -18.210 1.00 76.88 198 PRO A N 1
ATOM 1589 C CA . PRO A 1 198 ? -16.498 -17.100 -19.476 1.00 76.88 198 PRO A CA 1
ATOM 1590 C C . PRO A 1 198 ? -16.691 -16.196 -20.704 1.00 76.88 198 PRO A C 1
ATOM 1592 O O . PRO A 1 198 ? -16.298 -16.566 -21.803 1.00 76.88 198 PRO A O 1
ATOM 1595 N N . ALA A 1 199 ? -17.242 -14.991 -20.524 1.00 80.00 199 ALA A N 1
ATOM 1596 C CA . ALA A 1 199 ? -17.446 -14.026 -21.605 1.00 80.00 199 ALA A CA 1
ATOM 1597 C C . ALA A 1 199 ? -16.136 -13.465 -22.191 1.00 80.00 199 ALA A C 1
ATOM 1599 O O . ALA A 1 199 ? -16.126 -13.020 -23.332 1.00 80.00 199 ALA A O 1
ATOM 1600 N N . LEU A 1 200 ? -15.039 -13.464 -21.421 1.00 74.75 200 LEU A N 1
ATOM 1601 C CA . LEU A 1 200 ? -13.750 -12.898 -21.848 1.00 74.75 200 LEU A CA 1
ATOM 1602 C C . LEU A 1 200 ? -12.730 -13.956 -22.279 1.00 74.75 200 LEU A C 1
ATOM 1604 O O . LEU A 1 200 ? -11.727 -13.609 -22.905 1.00 74.75 200 LEU A O 1
ATOM 1608 N N . PHE A 1 201 ? -12.954 -15.221 -21.917 1.00 79.81 201 PHE A N 1
ATOM 1609 C CA . PHE A 1 201 ? -11.998 -16.305 -22.108 1.00 79.81 201 PHE A CA 1
ATOM 1610 C C . PHE A 1 201 ? -12.710 -17.533 -22.677 1.00 79.81 201 PHE A C 1
ATOM 1612 O O . PHE A 1 201 ? -13.412 -18.252 -21.968 1.00 79.81 201 PHE A O 1
ATOM 1619 N N . SER A 1 202 ? -12.495 -17.784 -23.968 1.00 72.12 202 SER A N 1
ATOM 1620 C CA . SER A 1 202 ? -13.024 -18.937 -24.699 1.00 72.12 202 SER A CA 1
ATOM 1621 C C . SER A 1 202 ? -11.883 -19.838 -25.167 1.00 72.12 202 SER A C 1
ATOM 1623 O O . SER A 1 202 ? -10.781 -19.362 -25.405 1.00 72.12 202 SER A O 1
ATOM 1625 N N . ASN A 1 203 ? -12.144 -21.135 -25.354 1.00 72.00 203 ASN A N 1
ATOM 1626 C CA . ASN A 1 203 ? -11.180 -22.046 -25.993 1.00 72.00 203 ASN A CA 1
ATOM 1627 C C . ASN A 1 203 ? -11.062 -21.804 -27.509 1.00 72.00 203 ASN A C 1
ATOM 1629 O O . ASN A 1 203 ? -10.203 -22.391 -28.160 1.00 72.00 203 ASN A O 1
ATOM 1633 N N . ARG A 1 204 ? -11.972 -21.008 -28.083 1.00 70.56 204 ARG A N 1
ATOM 1634 C CA . ARG A 1 204 ? -12.034 -20.737 -29.527 1.00 70.56 204 ARG A CA 1
ATOM 1635 C C . ARG A 1 204 ? -11.195 -19.536 -29.946 1.00 70.56 204 ARG A C 1
ATOM 1637 O O . ARG A 1 204 ? -10.976 -19.346 -31.135 1.00 70.56 204 ARG A O 1
ATOM 1644 N N . GLU A 1 205 ? -10.739 -18.742 -28.984 1.00 70.88 205 GLU A N 1
ATOM 1645 C CA . GLU A 1 205 ? -10.021 -17.499 -29.233 1.00 70.88 205 GLU A CA 1
ATOM 1646 C C . GLU A 1 205 ? -8.786 -17.424 -28.333 1.00 70.88 205 GLU A C 1
ATOM 1648 O O . GLU A 1 205 ? -8.844 -17.835 -27.170 1.00 70.88 205 GLU A O 1
ATOM 1653 N N . PRO A 1 206 ? -7.656 -16.907 -28.839 1.00 71.88 206 PRO A N 1
ATOM 1654 C CA . PRO A 1 206 ? -6.472 -16.716 -28.018 1.00 71.88 206 PRO A CA 1
ATOM 1655 C C . PRO A 1 206 ? -6.787 -15.755 -26.866 1.00 71.88 206 PRO A C 1
ATOM 1657 O O . PRO A 1 206 ? -7.347 -14.679 -27.065 1.00 71.88 206 PRO A O 1
ATOM 1660 N N . HIS A 1 207 ? -6.394 -16.125 -25.645 1.00 72.69 207 HIS A N 1
ATOM 1661 C CA . HIS A 1 207 ? -6.691 -15.335 -24.444 1.00 72.69 207 HIS A CA 1
ATOM 1662 C C . HIS A 1 207 ? -6.048 -13.940 -24.445 1.00 72.69 207 HIS A C 1
ATOM 1664 O O . HIS A 1 207 ? -6.510 -13.048 -23.733 1.00 72.69 207 HIS A O 1
ATOM 1670 N N . SER A 1 208 ? -5.014 -13.729 -25.261 1.00 73.00 208 SER A N 1
ATOM 1671 C CA . SER A 1 208 ? -4.369 -12.434 -25.455 1.00 73.00 208 SER A CA 1
ATOM 1672 C C . SER A 1 208 ? -3.831 -12.304 -26.879 1.00 73.00 208 SER A C 1
ATOM 1674 O O . SER A 1 208 ? -3.195 -13.229 -27.384 1.00 73.00 208 SER A O 1
ATOM 1676 N N . ILE A 1 209 ? -4.012 -11.136 -27.491 1.00 69.19 209 ILE A N 1
ATOM 1677 C CA . ILE A 1 209 ? -3.420 -10.780 -28.785 1.00 69.19 209 ILE A CA 1
ATOM 1678 C C . ILE A 1 209 ? -2.592 -9.517 -28.566 1.00 69.19 209 ILE A C 1
ATOM 1680 O O . ILE A 1 209 ? -3.088 -8.543 -27.999 1.00 69.19 209 ILE A O 1
ATOM 1684 N N . LEU A 1 210 ? -1.321 -9.541 -28.967 1.00 63.44 210 LEU A N 1
ATOM 1685 C CA . LEU A 1 210 ? -0.462 -8.369 -28.880 1.00 63.44 210 LEU A CA 1
ATOM 1686 C C . LEU A 1 210 ? -0.871 -7.424 -30.013 1.00 63.44 210 LEU A C 1
ATOM 1688 O O . LEU A 1 210 ? -0.654 -7.735 -31.182 1.00 63.44 210 LEU A O 1
ATOM 1692 N N . GLN A 1 211 ? -1.478 -6.283 -29.683 1.00 55.44 211 GLN A N 1
ATOM 1693 C CA . GLN A 1 211 ? -1.731 -5.233 -30.669 1.00 55.44 211 GLN A CA 1
ATOM 1694 C C . GLN A 1 211 ? -0.433 -4.467 -30.947 1.00 55.44 211 GLN A C 1
ATOM 1696 O O . GLN A 1 211 ? -0.246 -3.326 -30.536 1.00 55.44 211 GLN A O 1
ATOM 1701 N N . THR A 1 212 ? 0.508 -5.116 -31.624 1.00 47.28 212 THR A N 1
ATOM 1702 C CA . THR A 1 212 ? 1.573 -4.418 -32.340 1.00 47.28 212 THR A CA 1
ATOM 1703 C C . THR A 1 212 ? 0.994 -3.960 -33.664 1.00 47.28 212 THR A C 1
ATOM 1705 O O . THR A 1 212 ? 0.458 -4.781 -34.408 1.00 47.28 212 THR A O 1
ATOM 1708 N N . GLY A 1 213 ? 1.073 -2.659 -33.958 1.00 45.53 213 GLY A N 1
ATOM 1709 C CA . GLY A 1 213 ? 0.700 -2.135 -35.268 1.00 45.53 213 GLY A CA 1
ATOM 1710 C C . GLY A 1 213 ? 1.287 -3.017 -36.377 1.00 45.53 213 GLY A C 1
ATOM 1711 O O . GLY A 1 213 ? 2.501 -3.112 -36.517 1.00 45.53 213 GLY A O 1
ATOM 1712 N N . GLY A 1 214 ? 0.411 -3.709 -37.108 1.00 33.72 214 GLY A N 1
ATOM 1713 C CA . GLY A 1 214 ? 0.717 -4.359 -38.381 1.00 33.72 214 GLY A CA 1
ATOM 1714 C C . GLY A 1 214 ? 1.260 -5.795 -38.401 1.00 33.72 214 GLY A C 1
ATOM 1715 O O . GLY A 1 214 ? 1.362 -6.326 -39.500 1.00 33.72 214 GLY A O 1
ATOM 1716 N N . ALA A 1 215 ? 1.573 -6.473 -37.290 1.00 35.91 215 ALA A N 1
ATOM 1717 C CA . ALA A 1 215 ? 2.052 -7.864 -37.382 1.00 35.91 215 ALA A CA 1
ATOM 1718 C C . ALA A 1 215 ? 1.637 -8.734 -36.190 1.00 35.91 215 ALA A C 1
ATOM 1720 O O . ALA A 1 215 ? 2.002 -8.473 -35.043 1.00 35.91 215 ALA A O 1
ATOM 1721 N N . CYS A 1 216 ? 0.873 -9.784 -36.494 1.00 31.20 216 CYS A N 1
ATOM 1722 C CA . CYS A 1 216 ? 0.363 -10.772 -35.553 1.00 31.20 216 CYS A CA 1
ATOM 1723 C C . CYS A 1 216 ? 1.402 -11.894 -35.396 1.00 31.20 216 CYS A C 1
ATOM 1725 O O . CYS A 1 216 ? 1.532 -12.743 -36.276 1.00 31.20 216 CYS A O 1
ATOM 1727 N N . HIS A 1 217 ? 2.158 -11.904 -34.296 1.00 38.31 217 HIS A N 1
ATOM 1728 C CA . HIS A 1 217 ? 3.015 -13.037 -33.938 1.00 38.31 217 HIS A CA 1
ATOM 1729 C C . HIS A 1 217 ? 2.420 -13.784 -32.742 1.00 38.31 217 HIS A C 1
ATOM 1731 O O . HIS A 1 217 ? 2.314 -13.251 -31.638 1.00 38.31 217 HIS A O 1
ATOM 1737 N N . LEU A 1 218 ? 2.024 -15.035 -32.985 1.00 39.94 218 LEU A N 1
ATOM 1738 C CA . LEU A 1 218 ? 1.541 -15.970 -31.974 1.00 39.94 218 LEU A CA 1
ATOM 1739 C C . LEU A 1 218 ? 2.740 -16.569 -31.233 1.00 39.94 218 LEU A C 1
ATOM 1741 O O . LEU A 1 218 ? 3.516 -17.325 -31.814 1.00 39.94 218 LEU A O 1
ATOM 1745 N N . LEU A 1 219 ? 2.881 -16.266 -29.944 1.00 37.19 219 LEU A N 1
ATOM 1746 C CA . LEU A 1 219 ? 3.747 -17.042 -29.060 1.00 37.19 219 LEU A CA 1
ATOM 1747 C C . LEU A 1 219 ? 2.977 -18.301 -28.642 1.00 37.19 219 LEU A C 1
ATOM 1749 O O . LEU A 1 219 ? 2.118 -18.241 -27.764 1.00 37.19 219 LEU A O 1
ATOM 1753 N N . ARG A 1 220 ? 3.256 -19.432 -29.303 1.00 25.72 220 ARG A N 1
ATOM 1754 C CA . ARG A 1 220 ? 2.902 -20.757 -28.777 1.00 25.72 220 ARG A CA 1
ATOM 1755 C C . ARG A 1 220 ? 3.828 -21.057 -27.601 1.00 25.72 220 ARG A C 1
ATOM 1757 O O . ARG A 1 220 ? 5.041 -20.924 -27.722 1.00 25.72 220 ARG A O 1
ATOM 1764 N N . SER A 1 221 ? 3.239 -21.402 -26.466 1.00 31.09 221 SER A N 1
ATOM 1765 C CA . SER A 1 221 ? 3.939 -22.042 -25.359 1.00 31.09 221 SER A CA 1
ATOM 1766 C C . SER A 1 221 ? 4.110 -23.520 -25.700 1.00 31.09 221 SER A C 1
ATOM 1768 O O . SER A 1 221 ? 3.098 -24.219 -25.805 1.00 31.09 221 SER A O 1
ATOM 1770 N N . ASP A 1 222 ? 5.354 -23.947 -25.892 1.00 32.47 222 ASP A N 1
ATOM 1771 C CA . ASP A 1 222 ? 5.756 -25.346 -25.718 1.00 32.47 222 ASP A CA 1
ATOM 1772 C C . ASP A 1 222 ? 5.855 -25.676 -24.219 1.00 32.47 222 ASP A C 1
ATOM 1774 O O . ASP A 1 222 ? 6.261 -24.772 -23.441 1.00 32.47 222 ASP A O 1
#